Protein AF-A0A2N5GG04-F1 (afdb_monomer)

Mean predicted aligned error: 5.6 Å

Foldseek 3Di:
DKDKDKDQDLVVQLVVVVVDDDDDPLSHNLQQVLQLVLQVFGKIWIWMDDPFKTKIAIWTWDADPPDPQATEIERRPDARGIDMDGDLPCVVVSVVVVVVVCVVRNHDYYYHRHDPVRVVVVSCVVPDDDDDDDDKDKDALQDFLVVSVVPDDPLVVVLLVLCVVQVKDKDWDDLDPVLLVVQLVQQVVVCVVVVHDPSSNDDSVSSNSLQDATPFWHWIKMFIDGPNDTFWIFIWIDGPAEIERDGIGGDPVCCVSVDDNVSNVSVPDHRDNYMYID

Secondary structure (DSSP, 8-state):
--EEEEE--HHHHHHHHTT-SS--GGGSHHHHHHHHHHTTEEEEEEEEE-SSEEEEEEEEEEEPTTSTT-EEEEPPTTT-S-EEEE-STTHHHHHHHHHHHHHHTTEEEEE----TTTTHHHHHTTTS---------EEE-SS-HHHHHHTS-HHHHHHHHHHHHTT-EEEEEPSSHHHHHHHHHHHHHHHHHTT--GGG---HHHHHHHTS--SSEEEEEEEEEETTEEEEEEEEEEESSEEEEEEEEE-GGGGGG---THHHHHHHS---S-EEE-

Nearest PDB structures (foldseek):
  7z6k-assembly1_A  TM=6.925E-01  e=1.632E-09  Weissella viridescens
  8tzv-assembly1_B  TM=6.687E-01  e=5.351E-03  Homo sapiens
  2wpw-assembly3_C  TM=4.411E-01  e=2.971E-03  Streptomyces clavuligerus
  8fzr-assembly1_A  TM=4.500E-01  e=5.308E-02  Saccharomyces cerevisiae
  8j6v-assembly4_F  TM=5.657E-01  e=3.924E-01  Saccharomyces cerevisiae

pLDDT: mean 89.34, std 12.82, range [36.06, 98.69]

Radius of gyration: 20.41 Å; Cα contacts (8 Å, |Δi|>4): 490; chains: 1; bounding box: 56×32×59 Å

Organism: NCBI:txid1403243

Structure (mmCIF, N/CA/C/O backbone):
data_AF-A0A2N5GG04-F1
#
_entry.id   AF-A0A2N5GG04-F1
#
loop_
_atom_site.group_PDB
_atom_site.id
_atom_site.type_symbol
_atom_site.label_atom_id
_atom_site.label_alt_id
_atom_site.label_comp_id
_atom_site.label_asym_id
_atom_site.label_entity_id
_atom_site.label_seq_id
_atom_site.pdbx_PDB_ins_code
_atom_site.Cartn_x
_atom_site.Cartn_y
_atom_site.Cartn_z
_atom_site.occupancy
_atom_site.B_iso_or_equiv
_atom_site.auth_seq_id
_atom_site.auth_comp_id
_atom_site.auth_asym_id
_atom_site.auth_atom_id
_atom_site.pdbx_PDB_model_num
ATOM 1 N N . MET A 1 1 ? -7.747 9.668 30.048 1.00 80.00 1 MET A N 1
ATOM 2 C CA . MET A 1 1 ? -9.043 9.537 29.357 1.00 80.00 1 MET A CA 1
ATOM 3 C C . MET A 1 1 ? -8.713 9.191 27.924 1.00 80.00 1 MET A C 1
ATOM 5 O O . MET A 1 1 ? -7.902 9.902 27.345 1.00 80.00 1 MET A O 1
ATOM 9 N N . SER A 1 2 ? -9.224 8.074 27.423 1.00 90.38 2 SER A N 1
ATOM 10 C CA . SER A 1 2 ? -8.997 7.622 26.052 1.00 90.38 2 SER A CA 1
ATOM 11 C C . SER A 1 2 ? -10.027 8.250 25.106 1.00 90.38 2 SER A C 1
ATOM 13 O O . SER A 1 2 ? -11.138 8.605 25.504 1.00 90.38 2 SER A O 1
ATOM 15 N N . CYS A 1 3 ? -9.639 8.432 23.850 1.00 96.31 3 CYS A N 1
ATOM 16 C CA . CYS A 1 3 ? -10.466 8.926 22.759 1.00 96.31 3 CYS A CA 1
ATOM 17 C C . CYS A 1 3 ? -10.522 7.835 21.692 1.00 96.31 3 CYS A C 1
ATOM 19 O O . CYS A 1 3 ? -9.480 7.489 21.152 1.00 96.31 3 CYS A O 1
ATOM 21 N N . PHE A 1 4 ? -11.708 7.310 21.378 1.00 98.38 4 PHE A N 1
ATOM 22 C CA . PHE A 1 4 ? -11.915 6.341 20.297 1.00 98.38 4 PHE A CA 1
ATOM 23 C C . PHE A 1 4 ? -12.926 6.887 19.290 1.00 98.38 4 PHE A C 1
ATOM 25 O O . PHE A 1 4 ? -13.981 7.390 19.684 1.00 98.38 4 PHE A O 1
ATOM 32 N N . LYS A 1 5 ? -12.597 6.826 17.997 1.00 98.06 5 LYS A N 1
ATOM 33 C CA . LYS A 1 5 ? -13.435 7.349 16.909 1.00 98.06 5 LYS A CA 1
ATOM 34 C C . LYS A 1 5 ? -13.325 6.481 15.664 1.00 98.06 5 LYS A C 1
ATOM 36 O O . LYS A 1 5 ? -12.237 6.029 15.322 1.00 98.06 5 LYS A O 1
ATOM 41 N N . ILE A 1 6 ? -14.437 6.350 14.950 1.00 98.44 6 ILE A N 1
ATOM 42 C CA . ILE A 1 6 ? -14.460 5.861 13.571 1.00 98.44 6 ILE A CA 1
ATOM 43 C C . ILE A 1 6 ? -14.526 7.065 12.636 1.00 98.44 6 ILE A C 1
ATOM 45 O O . ILE A 1 6 ? -15.264 8.016 12.894 1.00 98.44 6 ILE A O 1
ATOM 49 N N . ILE A 1 7 ? -13.708 7.049 11.590 1.00 98.12 7 ILE A N 1
ATOM 50 C CA . ILE A 1 7 ? -13.500 8.173 10.676 1.00 98.12 7 ILE A CA 1
ATOM 51 C C . ILE A 1 7 ? -13.719 7.697 9.249 1.00 98.12 7 ILE A C 1
ATOM 53 O O . ILE A 1 7 ? -13.134 6.703 8.839 1.00 98.12 7 ILE A O 1
ATOM 57 N N . ASP A 1 8 ? -14.487 8.456 8.483 1.00 97.38 8 ASP A N 1
ATOM 58 C CA . ASP A 1 8 ? -14.746 8.244 7.054 1.00 97.38 8 ASP A CA 1
ATOM 59 C C . ASP A 1 8 ? -14.481 9.509 6.213 1.00 97.38 8 ASP A C 1
ATOM 61 O O . ASP A 1 8 ? -14.412 9.456 4.988 1.00 97.38 8 ASP A O 1
ATOM 65 N N . GLN A 1 9 ? -14.287 10.664 6.860 1.00 97.38 9 GLN A N 1
ATOM 66 C CA . GLN A 1 9 ? -14.060 11.939 6.186 1.00 97.38 9 GLN A CA 1
ATOM 67 C C . GLN A 1 9 ? -12.577 12.176 5.890 1.00 97.38 9 GLN A C 1
ATOM 69 O O . GLN A 1 9 ? -11.749 12.260 6.802 1.00 97.38 9 GLN A O 1
ATOM 74 N N . ALA A 1 10 ? -12.259 12.417 4.615 1.00 97.00 10 ALA A N 1
ATOM 75 C CA . ALA A 1 10 ? -10.902 12.700 4.139 1.00 97.00 10 ALA A CA 1
ATOM 76 C C . ALA A 1 10 ? -10.220 13.874 4.868 1.00 97.00 10 ALA A C 1
ATOM 78 O O . ALA A 1 10 ? -9.007 13.866 5.080 1.00 97.00 10 ALA A O 1
ATOM 79 N N . SER A 1 11 ? -10.985 14.898 5.259 1.00 96.56 11 SER A N 1
ATOM 80 C CA . SER A 1 11 ? -10.462 16.075 5.963 1.00 96.56 11 SER A CA 1
ATOM 81 C C . SER A 1 11 ? -9.930 15.718 7.352 1.00 96.56 11 SER A C 1
ATOM 83 O O . SER A 1 11 ? -8.779 16.026 7.662 1.00 96.56 11 SER A O 1
ATOM 85 N N . LEU A 1 12 ? -10.731 15.023 8.167 1.00 97.38 12 LEU A N 1
ATOM 86 C CA . LEU A 1 12 ? -10.330 14.571 9.499 1.00 97.38 12 LEU A CA 1
ATOM 87 C C . LEU A 1 12 ? -9.223 13.516 9.416 1.00 97.38 12 LEU A C 1
ATOM 89 O O . LEU A 1 12 ? -8.259 13.592 10.175 1.00 97.38 12 LEU A O 1
ATOM 93 N N . TRP A 1 13 ? -9.321 12.593 8.457 1.00 98.00 13 TRP A N 1
ATOM 94 C CA . TRP A 1 13 ? -8.286 11.601 8.173 1.00 98.00 13 TRP A CA 1
ATOM 95 C C . TRP A 1 13 ? -6.920 12.268 7.986 1.00 98.00 13 TRP A C 1
ATOM 97 O O . TRP A 1 13 ? -5.985 12.011 8.741 1.00 98.00 13 TRP A O 1
ATOM 107 N N . ASN A 1 14 ? -6.828 13.209 7.043 1.00 95.81 14 ASN A N 1
ATOM 108 C CA . ASN A 1 14 ? -5.595 13.932 6.736 1.00 95.81 14 ASN A CA 1
ATOM 109 C C . ASN A 1 14 ? -5.086 14.797 7.901 1.00 95.81 14 ASN A C 1
ATOM 111 O O . ASN A 1 14 ? -3.878 14.987 8.034 1.00 95.81 14 ASN A O 1
ATOM 115 N N . VAL A 1 15 ? -5.973 15.336 8.744 1.00 96.50 15 VAL A N 1
ATOM 116 C CA . VAL A 1 15 ? -5.567 16.052 9.966 1.00 96.50 15 VAL A CA 1
ATOM 117 C C . VAL A 1 15 ? -4.904 15.097 10.956 1.00 96.50 15 VAL A C 1
ATOM 119 O O . VAL A 1 15 ? -3.838 15.417 11.476 1.00 96.50 15 VAL A O 1
ATOM 122 N N . LEU A 1 16 ? -5.490 13.921 11.184 1.00 96.62 16 LEU A N 1
ATOM 123 C CA . LEU A 1 16 ? -4.963 12.949 12.139 1.00 96.62 16 LEU A CA 1
ATOM 124 C C . LEU A 1 16 ? -3.646 12.336 11.671 1.00 96.62 16 LEU A C 1
ATOM 126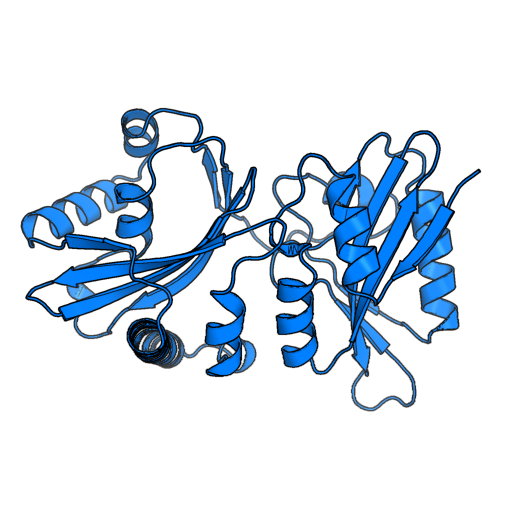 O O . LEU A 1 16 ? -2.724 12.235 12.479 1.00 96.62 16 LEU A O 1
ATOM 130 N N . LEU A 1 17 ? -3.509 12.023 10.377 1.00 95.38 17 LEU A N 1
ATOM 131 C CA . LEU A 1 17 ? -2.264 11.477 9.824 1.00 95.38 17 LEU A CA 1
ATOM 132 C C . LEU A 1 17 ? -1.054 12.386 10.067 1.00 95.38 17 LEU A C 1
ATOM 134 O O . LEU A 1 17 ? 0.042 11.891 10.309 1.00 95.38 17 LEU A O 1
ATOM 138 N N . LYS A 1 18 ? -1.243 13.712 10.062 1.00 94.19 18 LYS A N 1
ATOM 139 C CA . LYS A 1 18 ? -0.167 14.683 10.346 1.00 94.19 18 LYS A CA 1
ATOM 140 C C . LYS A 1 18 ? 0.372 14.593 11.772 1.00 94.19 18 LYS A C 1
ATOM 142 O O . LYS A 1 18 ? 1.434 15.140 12.049 1.00 94.19 18 LYS A O 1
ATOM 147 N N . THR A 1 19 ? -0.367 13.955 12.675 1.00 94.81 19 THR A N 1
ATOM 148 C CA . THR A 1 19 ? 0.041 13.776 14.071 1.00 94.81 19 THR A CA 1
ATOM 149 C C . THR A 1 19 ? 0.886 12.521 14.296 1.00 94.81 19 THR A C 1
ATOM 151 O O . THR A 1 19 ? 1.343 12.325 15.421 1.00 94.81 19 THR A O 1
ATOM 154 N N . PHE A 1 20 ? 1.084 11.707 13.252 1.00 94.44 20 PHE A N 1
ATOM 155 C CA . PHE A 1 20 ? 1.974 10.549 13.237 1.00 94.44 20 PHE A CA 1
ATOM 156 C C . PHE A 1 20 ? 3.304 10.920 12.568 1.00 94.44 20 PHE A C 1
ATOM 158 O O . PHE A 1 20 ? 3.352 11.672 11.592 1.00 94.44 20 PHE A O 1
ATOM 165 N N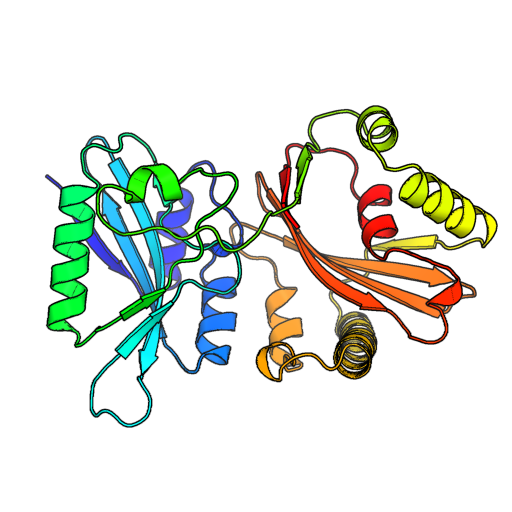 . ILE A 1 21 ? 4.408 10.397 13.089 1.00 89.44 21 ILE A N 1
ATOM 166 C CA . ILE A 1 21 ? 5.770 10.762 12.689 1.00 89.44 21 ILE A CA 1
ATOM 167 C C . ILE A 1 21 ? 6.194 9.996 11.430 1.00 89.44 21 ILE A C 1
ATOM 169 O O . ILE A 1 21 ? 6.781 10.590 10.512 1.00 89.44 21 ILE A O 1
ATOM 173 N N . ASN A 1 22 ? 5.874 8.699 11.387 1.00 83.88 22 ASN A N 1
ATOM 174 C CA . ASN A 1 22 ? 6.475 7.727 10.468 1.00 83.88 22 ASN A CA 1
ATOM 175 C C . ASN A 1 22 ? 5.458 7.005 9.590 1.00 83.88 22 ASN A C 1
ATOM 177 O O . ASN A 1 22 ? 5.637 5.833 9.274 1.00 83.88 22 ASN A O 1
ATOM 181 N N . ILE A 1 23 ? 4.395 7.701 9.194 1.00 92.56 23 ILE A N 1
ATOM 182 C CA . ILE A 1 23 ? 3.301 7.1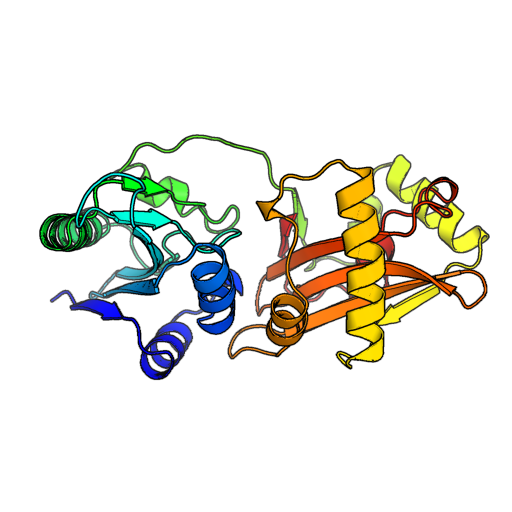22 8.419 1.00 92.56 23 ILE A CA 1
ATOM 183 C C . ILE A 1 23 ? 3.707 6.741 6.988 1.00 92.56 23 ILE A C 1
ATOM 185 O O . ILE A 1 23 ? 4.401 7.490 6.295 1.00 92.56 23 ILE A O 1
ATOM 189 N N . ASP A 1 24 ? 3.265 5.563 6.550 1.00 94.62 24 ASP A N 1
ATOM 190 C CA . ASP A 1 24 ? 3.501 5.044 5.203 1.00 94.62 24 ASP A CA 1
ATOM 191 C C . ASP A 1 24 ? 2.365 5.422 4.235 1.00 94.62 24 ASP A C 1
ATOM 193 O O . ASP A 1 24 ? 1.245 5.728 4.643 1.00 94.62 24 ASP A O 1
ATOM 197 N N . CYS A 1 25 ? 2.622 5.352 2.930 1.00 94.88 25 CYS A N 1
ATOM 198 C CA . CYS A 1 25 ? 1.691 5.719 1.868 1.00 94.88 25 CYS A CA 1
ATOM 199 C C . CYS A 1 25 ? 0.369 4.937 1.900 1.00 94.88 25 CYS A C 1
ATOM 201 O O . CYS A 1 25 ? -0.668 5.484 1.516 1.00 94.88 25 CYS A O 1
ATOM 203 N N . TYR A 1 26 ? 0.384 3.692 2.394 1.00 95.75 26 TYR A N 1
ATOM 204 C CA . TYR A 1 26 ? -0.803 2.829 2.492 1.00 95.75 26 TYR A CA 1
ATOM 205 C C . TYR A 1 26 ? -1.897 3.385 3.409 1.00 95.75 26 TYR A C 1
ATOM 207 O O . TYR A 1 26 ? -3.043 2.956 3.312 1.00 95.75 26 TYR A O 1
ATOM 215 N N . TYR A 1 27 ? -1.555 4.332 4.285 1.00 96.81 27 TYR A N 1
ATOM 216 C CA . TYR A 1 27 ? -2.496 4.950 5.216 1.00 96.81 27 TYR A CA 1
ATOM 217 C C . TYR A 1 27 ? -3.154 6.208 4.646 1.00 96.81 27 TYR A C 1
ATOM 219 O O . TYR A 1 27 ? -4.013 6.780 5.311 1.00 96.81 27 TYR A O 1
ATOM 227 N N . SER A 1 28 ? -2.773 6.672 3.449 1.00 96.88 28 SER A N 1
ATOM 228 C CA . SER A 1 28 ? -3.434 7.824 2.823 1.00 96.88 28 SER A CA 1
ATOM 229 C C . SER A 1 28 ? -4.895 7.508 2.496 1.00 96.88 28 SER A C 1
ATOM 231 O O . SER A 1 28 ? -5.236 6.383 2.117 1.00 96.88 28 SER A O 1
ATOM 233 N N . TYR A 1 29 ? -5.763 8.512 2.634 1.00 97.81 29 TYR A N 1
ATOM 234 C CA . TYR A 1 29 ? -7.188 8.357 2.341 1.00 97.81 29 TYR A CA 1
ATOM 235 C C . TYR A 1 29 ? -7.404 7.998 0.866 1.00 97.81 29 TYR A C 1
ATOM 237 O O . TYR A 1 29 ? -8.196 7.118 0.541 1.00 97.81 29 TYR A O 1
ATOM 245 N N . GLU A 1 30 ? -6.659 8.646 -0.028 1.00 97.38 30 GLU A N 1
ATOM 246 C CA . GLU A 1 30 ? -6.733 8.458 -1.475 1.00 97.38 30 GLU A CA 1
ATOM 247 C C . GLU A 1 30 ? -6.383 7.017 -1.864 1.00 97.38 30 GLU A C 1
ATOM 249 O O . GLU A 1 30 ? -7.124 6.378 -2.614 1.00 97.38 30 GLU A O 1
ATOM 254 N N . TYR A 1 31 ? -5.307 6.468 -1.289 1.00 97.06 31 TYR A N 1
ATOM 255 C CA . TYR A 1 31 ? -4.917 5.080 -1.516 1.00 97.06 31 TYR A CA 1
ATOM 256 C C . TYR A 1 31 ? -5.964 4.104 -0.967 1.00 97.06 31 TYR A C 1
ATOM 258 O O . TYR A 1 31 ? -6.392 3.190 -1.671 1.00 97.06 31 TYR A O 1
ATOM 266 N N . GLY A 1 32 ? -6.440 4.323 0.263 1.00 97.25 32 GLY A N 1
ATOM 267 C CA . GLY A 1 32 ? -7.518 3.519 0.840 1.00 97.25 32 GLY A CA 1
ATOM 268 C C . GLY A 1 32 ? -8.782 3.533 -0.022 1.00 97.25 32 GLY A C 1
ATOM 269 O O . GLY A 1 32 ? -9.402 2.489 -0.229 1.00 97.25 32 GLY A O 1
ATOM 270 N N . LYS A 1 33 ? -9.140 4.693 -0.588 1.00 97.31 33 LYS A N 1
ATOM 271 C CA . LYS A 1 33 ? -10.360 4.867 -1.382 1.00 97.31 33 LYS A CA 1
ATOM 272 C C . LYS A 1 33 ? -10.286 4.135 -2.719 1.00 97.31 33 LYS A C 1
ATOM 274 O O . LYS A 1 33 ? -11.294 3.567 -3.138 1.00 97.31 33 LYS A O 1
ATOM 279 N N . LEU A 1 34 ? -9.109 4.085 -3.350 1.00 96.62 34 LEU A N 1
ATOM 280 C CA . LEU A 1 34 ? -8.888 3.293 -4.566 1.00 96.62 34 LEU A CA 1
ATOM 281 C C . LEU A 1 34 ? -9.242 1.822 -4.350 1.00 96.62 34 LEU A C 1
ATOM 283 O O . LEU A 1 34 ? -9.961 1.227 -5.155 1.00 96.62 34 LEU A O 1
ATOM 287 N N . PHE A 1 35 ? -8.783 1.250 -3.237 1.00 96.44 35 PHE A N 1
ATOM 288 C CA . PHE A 1 35 ? -9.060 -0.147 -2.924 1.00 96.44 35 PHE A CA 1
ATOM 289 C C . PHE A 1 35 ? -10.462 -0.358 -2.363 1.00 96.44 35 PHE A C 1
ATOM 291 O O . PHE A 1 35 ? -11.074 -1.359 -2.704 1.00 96.44 35 PHE A O 1
ATOM 298 N N . ALA A 1 36 ? -11.035 0.591 -1.620 1.00 97.00 36 ALA A N 1
ATOM 299 C CA . ALA A 1 36 ? -12.441 0.509 -1.222 1.00 97.00 36 ALA A CA 1
ATOM 300 C C . ALA A 1 36 ? -13.364 0.391 -2.447 1.00 97.00 36 ALA A C 1
ATOM 302 O O . ALA A 1 36 ? -14.214 -0.494 -2.495 1.00 97.00 36 ALA A O 1
ATOM 303 N N . ASN A 1 37 ? -13.119 1.198 -3.488 1.00 95.31 37 ASN A N 1
ATOM 304 C CA . ASN A 1 37 ? -13.858 1.105 -4.747 1.00 95.31 37 ASN A CA 1
ATOM 305 C C . ASN A 1 37 ? -13.657 -0.262 -5.431 1.00 95.31 37 ASN A C 1
ATOM 307 O O . ASN A 1 37 ? -14.618 -0.849 -5.920 1.00 95.31 37 ASN A O 1
ATOM 311 N N . LYS A 1 38 ? -12.426 -0.797 -5.443 1.00 94.00 38 LYS A N 1
ATOM 312 C CA . LYS A 1 38 ? -12.115 -2.112 -6.038 1.00 94.00 38 LYS A CA 1
ATOM 313 C C . LYS A 1 38 ? -12.773 -3.278 -5.292 1.00 94.00 38 LYS A C 1
ATOM 315 O O . LYS A 1 38 ? -13.152 -4.262 -5.921 1.00 94.00 38 LYS A O 1
ATOM 320 N N . GLU A 1 39 ? -12.894 -3.163 -3.975 1.00 93.50 39 GLU A N 1
ATOM 321 C CA . GLU A 1 39 ? -13.498 -4.161 -3.086 1.00 93.50 39 GLU A CA 1
ATOM 322 C C . GLU A 1 39 ? -15.029 -4.008 -2.972 1.00 93.50 39 GLU A C 1
ATOM 324 O O . GLU A 1 39 ? -15.658 -4.771 -2.243 1.00 93.50 39 GLU A O 1
ATOM 329 N N . ASN A 1 40 ? -15.635 -3.041 -3.680 1.00 94.06 40 ASN A N 1
ATOM 330 C CA . ASN A 1 40 ? -17.047 -2.654 -3.539 1.00 94.06 40 ASN A CA 1
ATOM 331 C C . ASN A 1 40 ? -17.440 -2.379 -2.076 1.00 94.06 40 ASN A C 1
ATOM 333 O O . ASN A 1 40 ? -18.483 -2.829 -1.599 1.00 94.06 40 ASN A O 1
ATOM 337 N N . GLY A 1 41 ? -16.573 -1.667 -1.358 1.00 96.25 41 GLY A N 1
ATOM 338 C CA . GLY A 1 41 ? -16.738 -1.344 0.051 1.00 96.25 41 GLY A CA 1
ATOM 339 C C . GLY A 1 41 ? -16.562 0.139 0.357 1.00 96.25 41 GLY A C 1
ATOM 340 O O . GLY A 1 41 ? -16.336 0.985 -0.511 1.00 96.25 41 GLY A O 1
ATOM 341 N N . GLU A 1 42 ? -16.637 0.441 1.643 1.00 98.00 42 GLU A N 1
ATOM 342 C CA . GLU A 1 42 ? -16.521 1.780 2.201 1.00 98.00 42 GLU A CA 1
ATOM 343 C C . GLU A 1 42 ? -15.272 1.877 3.076 1.00 98.00 42 GLU A C 1
ATOM 345 O O . GLU A 1 42 ? -14.959 0.969 3.847 1.00 98.00 42 GLU A O 1
ATOM 350 N N . LEU A 1 43 ? -14.526 2.972 2.926 1.00 98.56 43 LEU A N 1
ATOM 351 C CA . LEU A 1 43 ? -13.284 3.190 3.658 1.00 98.56 43 LEU A CA 1
ATOM 352 C C . LEU A 1 43 ? -13.573 3.857 5.000 1.00 98.56 43 LEU A C 1
ATOM 354 O O . LEU A 1 43 ? -14.171 4.930 5.041 1.00 98.56 43 LEU A O 1
ATOM 358 N N . PHE A 1 44 ? -13.032 3.272 6.061 1.00 98.69 44 PHE A N 1
ATOM 359 C CA . PHE A 1 44 ? -13.048 3.817 7.407 1.00 98.69 44 PHE A CA 1
ATOM 360 C C . PHE A 1 44 ? -11.657 3.738 8.039 1.00 98.69 44 PHE A C 1
ATOM 362 O O . PHE A 1 44 ? -10.773 3.017 7.573 1.00 98.69 44 PHE A O 1
ATOM 369 N N . ALA A 1 45 ? -11.457 4.476 9.124 1.00 98.56 45 ALA A N 1
ATOM 370 C CA . ALA A 1 45 ? -10.352 4.265 10.042 1.00 98.56 45 ALA A CA 1
ATOM 371 C C . ALA A 1 45 ? -10.836 4.286 11.485 1.00 98.56 45 ALA A C 1
ATOM 373 O O . ALA A 1 45 ? -11.633 5.143 11.865 1.00 98.56 45 ALA A O 1
ATOM 374 N N . ALA A 1 46 ? -10.303 3.379 12.299 1.00 98.56 46 ALA A N 1
ATOM 375 C CA . ALA A 1 46 ? -10.390 3.474 13.744 1.00 98.56 46 ALA A CA 1
ATOM 376 C C . ALA A 1 46 ? -9.203 4.293 14.260 1.00 98.56 46 ALA A C 1
ATOM 378 O O . ALA A 1 46 ? -8.043 3.972 13.994 1.00 98.56 46 ALA A O 1
ATOM 379 N N . TYR A 1 47 ? -9.506 5.356 14.995 1.00 98.62 47 TYR A N 1
ATOM 380 C CA . TYR A 1 47 ? -8.530 6.173 15.697 1.00 98.62 47 TYR A CA 1
ATOM 381 C C . TYR A 1 47 ? -8.685 5.989 17.196 1.00 98.62 47 TYR A C 1
ATOM 383 O O . TYR A 1 47 ? -9.797 6.088 17.721 1.00 98.62 47 TYR A O 1
ATOM 391 N N . PHE A 1 48 ? -7.564 5.771 17.873 1.00 98.56 48 PHE A N 1
ATOM 392 C CA . PHE A 1 48 ? -7.495 5.740 19.325 1.00 98.56 48 PHE A CA 1
ATOM 393 C C . PHE A 1 48 ? -6.346 6.604 19.822 1.00 98.56 48 PHE A C 1
ATOM 395 O O . PHE A 1 48 ? -5.261 6.583 19.247 1.00 98.56 48 PHE A O 1
ATOM 402 N N . GLU A 1 49 ? -6.569 7.344 20.901 1.00 98.00 49 GLU A N 1
ATOM 403 C CA . GLU A 1 49 ? -5.521 8.109 21.568 1.00 98.00 49 GLU A CA 1
ATOM 404 C C . GLU A 1 49 ? -5.768 8.192 23.072 1.00 98.00 49 GLU A C 1
ATOM 406 O O . GLU A 1 49 ? -6.869 8.517 23.521 1.00 98.00 49 GLU A O 1
ATOM 411 N N . ASP A 1 50 ? -4.720 7.947 23.849 1.00 97.31 50 ASP A N 1
ATOM 412 C CA . ASP A 1 50 ? -4.634 8.301 25.260 1.00 97.31 50 ASP A CA 1
ATOM 413 C C . ASP A 1 50 ? -3.288 8.980 25.566 1.00 97.31 50 ASP A C 1
ATOM 415 O O . ASP A 1 50 ? -2.560 9.400 24.670 1.00 97.31 50 ASP A O 1
ATOM 419 N N . ASN A 1 51 ? -2.943 9.108 26.848 1.00 95.94 51 ASN A N 1
ATOM 420 C CA . ASN A 1 51 ? -1.718 9.783 27.288 1.00 95.94 51 ASN A CA 1
ATOM 421 C C . ASN A 1 51 ? -0.414 9.084 26.851 1.00 95.94 51 ASN A C 1
ATOM 423 O O . ASN A 1 51 ? 0.661 9.662 26.993 1.00 95.94 51 ASN A O 1
ATOM 427 N N . THR A 1 52 ? -0.484 7.831 26.411 1.00 95.81 52 THR A N 1
ATOM 428 C CA . THR A 1 52 ? 0.665 6.949 26.167 1.00 95.81 52 THR A CA 1
ATOM 429 C C . THR A 1 52 ? 0.654 6.286 24.799 1.00 95.81 52 THR A C 1
ATOM 431 O O . THR A 1 52 ? 1.720 5.896 24.328 1.00 95.81 52 THR A O 1
ATOM 434 N N . THR A 1 53 ? -0.515 6.144 24.176 1.00 96.69 53 THR A N 1
ATOM 435 C CA . THR A 1 53 ? -0.726 5.317 22.989 1.00 96.69 53 THR A CA 1
ATOM 436 C C . THR A 1 53 ? -1.576 6.066 21.975 1.00 96.69 53 THR A C 1
ATOM 438 O O . THR A 1 53 ? -2.630 6.600 22.320 1.00 96.69 53 THR A O 1
ATOM 441 N N . LYS A 1 54 ? -1.156 6.052 20.710 1.00 97.44 54 LYS A N 1
ATOM 442 C CA . LYS A 1 54 ? -1.941 6.534 19.574 1.00 97.44 54 LYS A CA 1
ATOM 443 C C . LYS A 1 54 ? -2.006 5.464 18.495 1.00 97.44 54 LYS A C 1
ATOM 445 O O . LYS A 1 54 ? -0.984 4.884 18.138 1.00 97.44 54 LYS A O 1
ATOM 450 N N . ILE A 1 55 ? -3.202 5.208 17.975 1.00 97.81 55 ILE A N 1
ATOM 451 C CA . ILE A 1 55 ? -3.454 4.157 16.992 1.00 97.81 55 ILE A CA 1
ATOM 452 C C . ILE A 1 55 ? -4.243 4.726 15.824 1.00 97.81 55 ILE A C 1
ATOM 454 O O . ILE A 1 55 ? -5.232 5.435 16.018 1.00 97.81 55 ILE A O 1
ATOM 458 N N . PHE A 1 56 ? -3.818 4.384 14.612 1.00 98.06 56 PHE A N 1
ATOM 459 C CA . PHE A 1 56 ? -4.576 4.635 13.393 1.00 98.06 56 PHE A CA 1
ATOM 460 C C . PHE A 1 56 ? -4.688 3.347 12.593 1.00 98.06 56 PHE A C 1
ATOM 462 O O . PHE A 1 56 ? -3.678 2.756 12.208 1.00 98.06 56 PHE A O 1
ATOM 469 N N . TYR A 1 57 ? -5.915 2.912 12.343 1.00 98.06 57 TYR A N 1
ATOM 470 C CA . TYR A 1 57 ? -6.173 1.645 11.684 1.00 98.06 57 TYR A CA 1
ATOM 471 C C . TYR A 1 57 ? -7.171 1.809 10.535 1.00 98.06 57 TYR A C 1
ATOM 473 O O . TYR A 1 57 ? -8.371 1.890 10.796 1.00 98.06 57 TYR A O 1
ATOM 481 N N . PRO A 1 58 ? -6.700 1.882 9.275 1.00 98.19 58 PRO A N 1
ATOM 482 C CA . PRO A 1 58 ? -7.570 1.963 8.113 1.00 98.19 58 PRO A CA 1
ATOM 483 C C . PRO A 1 58 ? -8.131 0.586 7.742 1.00 98.19 58 PRO A C 1
ATOM 485 O O . PRO A 1 58 ? -7.398 -0.397 7.639 1.00 98.19 58 PRO A O 1
ATOM 488 N N . PHE A 1 59 ? -9.427 0.529 7.462 1.00 98.50 59 PHE A N 1
ATOM 489 C CA . PHE A 1 59 ? -10.108 -0.682 7.028 1.00 98.50 59 PHE A CA 1
ATOM 490 C C . PHE A 1 59 ? -11.201 -0.364 6.008 1.00 98.50 59 PHE A C 1
ATOM 492 O O . PHE A 1 59 ? -11.828 0.692 6.024 1.00 98.50 59 PHE A O 1
ATOM 499 N N . ILE A 1 60 ? -11.422 -1.298 5.094 1.00 98.56 60 ILE A N 1
ATOM 500 C CA . ILE A 1 60 ? -12.506 -1.275 4.122 1.00 98.56 60 ILE A CA 1
ATOM 501 C C . ILE A 1 60 ? -13.592 -2.189 4.669 1.00 98.56 60 ILE A C 1
ATOM 503 O O . ILE A 1 60 ? -13.344 -3.380 4.836 1.00 98.56 60 ILE A O 1
ATOM 507 N N . LYS A 1 61 ? -14.776 -1.641 4.938 1.00 98.12 61 LYS A N 1
ATOM 508 C CA . LYS A 1 61 ? -15.979 -2.408 5.274 1.00 98.12 61 LYS A CA 1
ATOM 509 C C . LYS A 1 61 ? -16.696 -2.769 3.981 1.00 98.12 61 LYS A C 1
ATOM 511 O O . LYS A 1 61 ? -17.056 -1.878 3.215 1.00 98.12 61 LYS A O 1
ATOM 516 N N . ARG A 1 62 ? -16.916 -4.055 3.727 1.00 96.69 62 ARG A N 1
ATOM 517 C CA . ARG A 1 62 ? -17.635 -4.532 2.536 1.00 96.69 62 ARG A CA 1
ATOM 518 C C . ARG A 1 62 ? -18.639 -5.613 2.928 1.00 96.69 62 ARG A C 1
ATOM 520 O O . ARG A 1 62 ? -18.535 -6.220 3.991 1.00 96.69 62 ARG A O 1
ATOM 527 N N . LYS A 1 63 ? -19.666 -5.792 2.102 1.00 95.88 63 LYS A N 1
ATOM 528 C CA . LYS A 1 63 ? -20.752 -6.736 2.383 1.00 95.88 63 LYS A CA 1
ATOM 529 C C . LYS A 1 63 ? -20.286 -8.170 2.133 1.00 95.88 63 LYS A C 1
ATOM 531 O O . LYS A 1 63 ? -19.675 -8.443 1.099 1.00 95.88 63 LYS A O 1
ATOM 536 N N . VAL A 1 64 ? -20.622 -9.084 3.040 1.00 93.19 64 VAL A N 1
ATOM 537 C CA . VAL A 1 64 ? -20.422 -10.521 2.821 1.00 93.19 64 VAL A CA 1
ATOM 538 C C . VAL A 1 64 ? -21.461 -11.007 1.817 1.00 93.19 64 VAL A C 1
ATOM 540 O O . VAL A 1 64 ? -22.646 -10.682 1.902 1.00 93.19 64 VAL A O 1
ATOM 543 N N . ALA A 1 65 ? -21.016 -11.763 0.816 1.00 86.50 65 ALA A N 1
ATOM 544 C CA . ALA A 1 65 ? -21.923 -12.295 -0.187 1.00 86.50 65 ALA A CA 1
ATOM 545 C C . ALA A 1 65 ? -22.921 -13.276 0.452 1.00 86.50 65 ALA A C 1
ATOM 547 O O . ALA A 1 65 ? -22.534 -14.108 1.267 1.00 86.50 65 ALA A O 1
ATOM 548 N N . TYR A 1 66 ? -24.180 -13.218 0.011 1.00 80.12 66 TYR A N 1
ATOM 549 C CA . TYR A 1 66 ? -25.251 -14.161 0.373 1.00 80.12 66 TYR A CA 1
ATOM 550 C C . TYR A 1 66 ? -25.775 -14.095 1.819 1.00 80.12 66 TYR A C 1
ATOM 552 O O . TYR A 1 66 ? -26.636 -14.899 2.168 1.00 80.12 66 TYR A O 1
ATOM 560 N N . GLU A 1 67 ? -25.356 -13.109 2.616 1.00 78.38 67 GLU A N 1
ATOM 561 C CA . GLU A 1 67 ? -25.942 -12.809 3.927 1.00 78.38 67 GLU A CA 1
ATOM 562 C C . GLU A 1 67 ? -26.500 -11.377 3.951 1.00 78.38 67 GLU A C 1
ATOM 564 O O . GLU A 1 67 ? -25.889 -10.430 3.440 1.00 78.38 67 GLU A O 1
ATOM 569 N N . GLU A 1 68 ? -27.700 -11.202 4.507 1.00 83.62 68 GLU A N 1
ATOM 570 C CA . GLU A 1 68 ? -28.273 -9.867 4.679 1.00 83.62 68 GLU A CA 1
ATOM 571 C C . GLU A 1 68 ? -27.544 -9.119 5.800 1.00 83.62 68 GLU A C 1
ATOM 573 O O . GLU A 1 68 ? -27.224 -9.687 6.842 1.00 83.62 68 GLU A O 1
ATOM 578 N N . GLU A 1 69 ? -27.263 -7.835 5.556 1.00 87.94 69 GLU A N 1
ATOM 579 C CA . GLU A 1 69 ? -26.715 -6.882 6.532 1.00 87.94 69 GLU A CA 1
ATOM 580 C C . GLU A 1 69 ? -25.489 -7.336 7.336 1.00 87.94 69 GLU A C 1
ATOM 582 O O . GLU A 1 69 ? -25.281 -6.873 8.456 1.00 87.94 69 GLU A O 1
ATOM 587 N N . THR A 1 70 ? -24.656 -8.189 6.739 1.00 95.94 70 THR A N 1
ATOM 588 C CA . THR A 1 70 ? -23.437 -8.724 7.350 1.00 95.94 70 THR A CA 1
ATOM 589 C C . THR A 1 70 ? -22.206 -8.302 6.552 1.00 95.94 70 THR A C 1
ATOM 591 O O . THR A 1 70 ? -22.227 -8.254 5.317 1.00 95.94 70 THR A O 1
ATOM 594 N N . TYR A 1 71 ? -21.129 -7.961 7.257 1.00 97.56 71 TYR A N 1
ATOM 595 C CA . TYR A 1 71 ? -19.954 -7.308 6.687 1.00 97.56 71 TYR A CA 1
ATOM 596 C C . TYR A 1 71 ? -18.657 -7.991 7.131 1.00 97.56 71 TYR A C 1
ATOM 598 O O . TYR A 1 71 ? -18.555 -8.500 8.248 1.00 97.56 71 TYR A O 1
ATOM 606 N N . ASP A 1 72 ? -17.643 -7.958 6.272 1.00 97.25 72 ASP A N 1
ATOM 607 C CA . ASP A 1 72 ? -16.256 -8.185 6.668 1.00 97.25 72 ASP A CA 1
ATOM 608 C C . ASP A 1 72 ? -15.459 -6.883 6.524 1.00 97.25 72 ASP A C 1
ATOM 610 O O . ASP A 1 72 ? -15.877 -5.923 5.859 1.00 97.25 72 ASP A O 1
ATOM 614 N N . ILE A 1 73 ? -14.322 -6.830 7.213 1.00 97.94 73 ILE A N 1
ATOM 615 C CA . ILE A 1 73 ? -13.374 -5.727 7.102 1.00 97.94 73 ILE A CA 1
ATOM 616 C C . ILE A 1 73 ? -12.013 -6.224 6.636 1.00 97.94 73 ILE A C 1
ATOM 618 O O . ILE A 1 73 ? -11.512 -7.260 7.075 1.00 97.94 73 ILE A O 1
ATOM 622 N N . VAL A 1 74 ? -11.392 -5.460 5.743 1.00 97.31 74 VAL A N 1
ATOM 623 C CA . VAL A 1 74 ? -10.058 -5.762 5.221 1.00 97.31 74 VAL A CA 1
ATOM 624 C C . VAL A 1 74 ? -9.211 -4.501 5.150 1.00 97.31 74 VAL A C 1
ATOM 626 O O . VAL A 1 74 ? -9.693 -3.431 4.787 1.00 97.31 74 VAL A O 1
ATOM 629 N N . THR A 1 75 ? -7.922 -4.600 5.463 1.00 96.75 75 THR A N 1
ATOM 630 C CA . THR A 1 75 ? -6.992 -3.486 5.212 1.00 96.75 75 THR A CA 1
ATOM 631 C C . THR A 1 75 ? -6.914 -3.170 3.714 1.00 96.75 75 THR A C 1
ATOM 633 O O . THR A 1 75 ? -6.892 -4.119 2.917 1.00 96.75 75 THR A O 1
ATOM 636 N N . PRO A 1 76 ? -6.752 -1.894 3.305 1.00 95.00 76 PRO A N 1
ATOM 637 C CA . PRO A 1 76 ? -6.382 -1.560 1.931 1.00 95.00 76 PRO A CA 1
ATOM 638 C C . PRO A 1 76 ? -5.213 -2.417 1.424 1.00 95.00 76 PRO A C 1
ATOM 640 O O . PRO A 1 76 ? -4.339 -2.825 2.197 1.00 95.00 76 PRO A O 1
ATOM 643 N N . TYR A 1 77 ? -5.197 -2.722 0.124 1.00 92.00 77 TYR A N 1
ATOM 644 C CA . TYR A 1 77 ? -4.179 -3.597 -0.460 1.00 92.00 77 TYR A CA 1
ATOM 645 C C . TYR A 1 77 ? -2.759 -3.103 -0.155 1.00 92.00 77 TYR A C 1
ATOM 647 O O . TYR A 1 77 ? -2.459 -1.928 -0.324 1.00 92.00 77 TYR A O 1
ATOM 655 N N . GLY A 1 78 ? -1.865 -3.997 0.263 1.00 88.50 78 GLY A N 1
ATOM 656 C CA . GLY A 1 78 ? -0.547 -3.622 0.776 1.00 88.50 78 GLY A CA 1
ATOM 657 C C . GLY A 1 78 ? -0.468 -3.838 2.281 1.00 88.50 78 GLY A C 1
ATOM 658 O O . GLY A 1 78 ? -0.900 -4.882 2.765 1.00 88.50 78 GLY A O 1
ATOM 659 N N . TYR A 1 79 ? 0.117 -2.886 3.003 1.00 90.88 79 TYR A N 1
ATOM 660 C CA . TYR A 1 79 ? 0.574 -3.070 4.383 1.00 90.88 79 TYR A CA 1
ATOM 661 C C . TYR A 1 79 ? -0.112 -2.100 5.368 1.00 90.88 79 TYR A C 1
ATOM 663 O O . TYR A 1 79 ? 0.551 -1.372 6.106 1.00 90.88 79 TYR A O 1
ATOM 671 N N . GLY A 1 80 ? -1.449 -2.065 5.339 1.00 86.81 80 GLY A N 1
ATOM 672 C CA . GLY A 1 80 ? -2.292 -1.094 6.053 1.00 86.81 80 GLY A CA 1
ATOM 673 C C . GLY A 1 80 ? -2.797 -1.504 7.443 1.00 86.81 80 GLY A C 1
ATOM 674 O O . GLY A 1 80 ? -3.795 -0.948 7.886 1.00 86.81 80 GLY A O 1
ATOM 675 N N . GLY A 1 81 ? -2.194 -2.493 8.116 1.00 93.56 81 GLY A N 1
ATOM 676 C CA . GLY A 1 81 ? -2.596 -2.878 9.482 1.00 93.56 81 GLY A CA 1
ATOM 677 C C . GLY A 1 81 ? -2.499 -1.732 10.507 1.00 93.56 81 GLY A C 1
ATOM 678 O O . GLY A 1 81 ? -1.995 -0.666 10.178 1.00 93.56 81 GLY A O 1
ATOM 679 N N . PRO A 1 82 ? -2.937 -1.918 11.764 1.00 95.69 82 PRO A N 1
ATOM 680 C CA . PRO A 1 82 ? -2.946 -0.834 12.745 1.00 95.69 82 PRO A CA 1
ATOM 681 C C . PRO A 1 82 ? -1.546 -0.236 12.969 1.00 95.69 82 PRO A C 1
ATOM 683 O O . PRO A 1 82 ? -0.592 -0.952 13.296 1.00 95.69 82 PRO A O 1
ATOM 686 N N . LEU A 1 83 ? -1.413 1.078 12.794 1.00 95.81 83 LEU A N 1
ATOM 687 C CA . LEU A 1 83 ? -0.215 1.832 13.159 1.00 95.81 83 LEU A CA 1
ATOM 688 C C . LEU A 1 83 ? -0.311 2.208 14.633 1.00 95.81 83 LEU A C 1
ATOM 690 O O . LEU A 1 83 ? -1.315 2.784 15.037 1.00 95.81 83 LEU A O 1
ATOM 694 N N . VAL A 1 84 ? 0.734 1.919 15.406 1.00 96.06 84 VAL A N 1
ATOM 695 C CA . VAL A 1 84 ? 0.819 2.240 16.836 1.00 96.06 84 VAL A CA 1
ATOM 696 C C . VAL A 1 84 ? 2.011 3.159 17.070 1.00 96.06 84 VAL A C 1
ATOM 698 O O . VAL A 1 84 ? 3.131 2.832 16.679 1.00 96.06 84 VAL A O 1
ATOM 701 N N . GLU A 1 85 ? 1.774 4.287 17.733 1.00 95.44 85 GLU A N 1
ATOM 702 C CA . GLU A 1 85 ? 2.805 5.169 18.276 1.00 95.44 85 GLU A CA 1
ATOM 703 C C . GLU A 1 85 ? 2.695 5.237 19.800 1.00 95.44 85 GLU A C 1
ATOM 705 O O . GLU A 1 85 ? 1.600 5.335 20.355 1.00 95.44 85 GLU A O 1
ATOM 710 N N . GLY A 1 86 ? 3.845 5.212 20.477 1.00 94.50 86 GLY A N 1
ATOM 711 C CA . GLY A 1 86 ? 3.917 5.202 21.935 1.00 94.50 86 GLY A CA 1
ATOM 712 C C . GLY A 1 86 ? 3.966 3.790 22.522 1.00 94.50 86 GLY A C 1
ATOM 713 O O . GLY A 1 86 ? 4.693 2.930 22.024 1.00 94.50 86 GLY A O 1
ATOM 714 N N . SER A 1 87 ? 3.258 3.581 23.629 1.00 93.88 87 SER A N 1
ATOM 715 C CA . SER A 1 87 ? 3.223 2.315 24.366 1.00 93.88 87 SER A CA 1
ATOM 716 C C . SER A 1 87 ? 2.247 1.303 23.748 1.00 93.88 87 SER A C 1
ATOM 718 O O . SER A 1 87 ? 1.346 1.662 23.000 1.00 93.88 87 SER A O 1
ATOM 720 N N . ASP A 1 88 ? 2.408 0.022 24.079 1.00 93.56 88 ASP A N 1
ATOM 721 C CA . ASP A 1 88 ? 1.489 -1.061 23.714 1.00 93.56 88 ASP A CA 1
ATOM 722 C C . ASP A 1 88 ? 0.511 -1.433 24.849 1.00 93.56 88 ASP A C 1
ATOM 724 O O . ASP A 1 88 ? -0.219 -2.422 24.745 1.00 93.56 88 ASP A O 1
ATOM 728 N N . ILE A 1 89 ? 0.490 -0.659 25.941 1.00 94.38 89 ILE A N 1
ATOM 729 C CA . ILE A 1 89 ? -0.346 -0.920 27.125 1.00 94.38 89 ILE A CA 1
ATOM 730 C C . ILE A 1 89 ? -1.840 -0.859 26.779 1.00 94.38 89 ILE A C 1
ATOM 732 O O . ILE A 1 89 ? -2.619 -1.679 27.268 1.00 94.38 89 ILE A O 1
ATOM 736 N N . SER A 1 90 ? -2.239 0.060 25.899 1.00 96.44 90 SER A N 1
ATOM 737 C CA . SER A 1 90 ? -3.652 0.333 25.605 1.00 96.44 90 SER A CA 1
ATOM 738 C C . SER A 1 90 ? -4.216 -0.475 24.433 1.00 96.44 90 SER A C 1
ATOM 740 O O . SER A 1 90 ? -5.342 -0.241 24.002 1.00 96.44 90 SER A O 1
ATOM 742 N N . ILE A 1 91 ? -3.468 -1.457 23.918 1.00 96.69 91 ILE A N 1
ATOM 743 C CA . ILE A 1 91 ? -3.891 -2.287 22.776 1.00 96.69 91 ILE A CA 1
ATOM 744 C C . ILE A 1 91 ? -5.120 -3.129 23.116 1.00 96.69 91 ILE A C 1
ATOM 746 O O . ILE A 1 91 ? -6.032 -3.234 22.300 1.00 96.69 91 ILE A O 1
ATOM 750 N N . LEU A 1 92 ? -5.182 -3.677 24.335 1.00 96.69 92 LEU A N 1
ATOM 751 C CA . LEU A 1 92 ? -6.349 -4.427 24.813 1.00 96.69 92 LEU A CA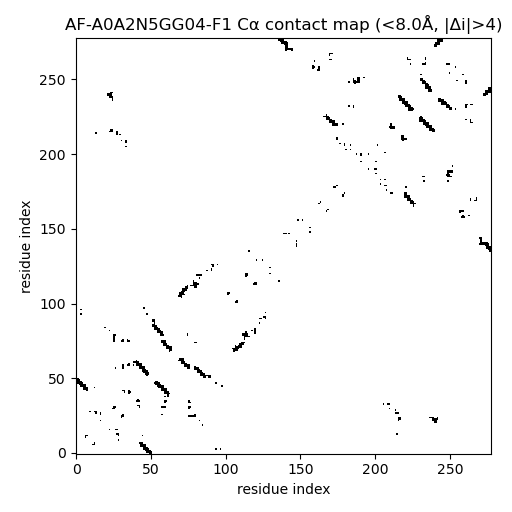 1
ATOM 752 C C . LEU A 1 92 ? -7.596 -3.538 24.896 1.00 96.69 92 LEU A C 1
ATOM 754 O O . LEU A 1 92 ? -8.679 -3.961 24.502 1.00 96.69 92 LEU A O 1
ATOM 758 N N . GLU A 1 93 ? -7.448 -2.303 25.382 1.00 97.31 93 GLU A N 1
ATOM 759 C CA . GLU A 1 93 ? -8.558 -1.349 25.468 1.00 97.31 93 GLU A CA 1
ATOM 760 C C . GLU A 1 93 ? -9.035 -0.925 24.076 1.00 97.31 93 GLU A C 1
ATOM 762 O O . GLU A 1 93 ? -10.233 -0.991 23.798 1.00 97.31 93 GLU A O 1
ATOM 767 N N . PHE A 1 94 ? -8.104 -0.551 23.193 1.00 98.06 94 PHE A N 1
ATOM 768 C CA . PHE A 1 94 ? -8.403 -0.226 21.803 1.00 98.06 94 PHE A CA 1
ATOM 769 C C . PHE A 1 94 ? -9.156 -1.361 21.116 1.00 98.06 94 PHE A C 1
ATOM 771 O O . PHE A 1 94 ? -10.220 -1.129 20.546 1.00 98.06 94 PHE A O 1
ATOM 778 N N . TYR A 1 95 ? -8.626 -2.583 21.188 1.00 97.25 95 TYR A N 1
ATOM 779 C CA . TYR A 1 95 ? -9.219 -3.707 20.479 1.00 97.25 95 TYR A CA 1
ATOM 780 C C . TYR A 1 95 ? -10.577 -4.087 21.075 1.00 97.25 95 TYR A C 1
ATOM 782 O O . TYR A 1 95 ? -11.499 -4.388 20.329 1.00 97.25 95 TYR A O 1
ATOM 790 N N . ARG A 1 96 ? -10.772 -3.954 22.397 1.00 97.69 96 ARG A N 1
ATOM 791 C CA . ARG A 1 96 ? -12.097 -4.108 23.019 1.00 97.69 96 ARG A CA 1
ATOM 792 C C . ARG A 1 96 ? -13.113 -3.107 22.455 1.00 97.69 96 ARG A C 1
ATOM 794 O O . ARG A 1 96 ? -14.218 -3.510 22.102 1.00 97.69 96 ARG A O 1
ATOM 801 N N . LEU A 1 97 ? -12.753 -1.823 22.373 1.00 98.44 97 LEU A N 1
ATOM 802 C CA . LEU A 1 97 ? -13.615 -0.772 21.809 1.00 98.44 97 LEU A CA 1
ATOM 803 C C . LEU A 1 97 ? -13.895 -1.006 20.319 1.00 98.44 97 LEU A C 1
ATOM 805 O O . LEU A 1 97 ? -15.013 -0.802 19.849 1.00 98.44 97 LEU A O 1
ATOM 809 N N . PHE A 1 98 ? -12.891 -1.473 19.582 1.00 98.31 98 PHE A N 1
ATOM 810 C CA . PHE A 1 98 ? -13.032 -1.798 18.171 1.00 98.31 98 PHE A CA 1
ATOM 811 C C . PHE A 1 98 ? -13.943 -3.013 17.946 1.00 98.31 98 PHE A C 1
ATOM 813 O O . PHE A 1 98 ? -14.841 -2.947 17.112 1.00 98.31 98 PHE A O 1
ATOM 820 N N . CYS A 1 99 ? -13.809 -4.074 18.745 1.00 97.75 99 CYS A N 1
ATOM 821 C CA . CYS A 1 99 ? -14.709 -5.229 18.715 1.00 97.75 99 CYS A CA 1
ATOM 822 C C . CYS A 1 99 ? -16.158 -4.856 19.061 1.00 97.75 99 CYS A C 1
ATOM 824 O O . CYS A 1 99 ? -17.091 -5.397 18.466 1.00 97.75 99 CYS A O 1
ATOM 826 N N . GLU A 1 100 ? -16.360 -3.923 19.995 1.00 98.38 100 GLU A N 1
ATOM 827 C CA . GLU A 1 100 ? -17.683 -3.383 20.327 1.00 98.38 100 GLU A CA 1
ATOM 828 C C . GLU A 1 100 ? -18.295 -2.652 19.121 1.00 98.38 100 GLU A C 1
ATOM 830 O O . GLU A 1 100 ? -19.438 -2.926 18.749 1.00 98.38 100 GLU A O 1
ATOM 835 N N . TYR A 1 101 ? -17.512 -1.809 18.436 1.00 98.44 101 TYR A N 1
ATOM 836 C CA . TYR A 1 101 ? -17.927 -1.198 17.172 1.00 98.44 101 TYR A CA 1
ATOM 837 C C . TYR A 1 101 ? -18.268 -2.250 16.107 1.00 98.44 101 TYR A C 1
ATOM 839 O O . TYR A 1 101 ? -19.332 -2.160 15.493 1.00 98.44 101 TYR A O 1
ATOM 847 N N . CYS A 1 102 ? -17.412 -3.256 15.908 1.00 98.12 102 CYS A N 1
ATOM 848 C CA . CYS A 1 102 ? -17.637 -4.323 14.932 1.00 98.12 102 CYS A CA 1
ATOM 849 C C . CYS A 1 102 ? -18.939 -5.084 15.208 1.00 98.12 102 CYS A C 1
ATOM 851 O O . CYS A 1 102 ? -19.751 -5.258 14.299 1.00 98.12 102 CYS A O 1
ATOM 853 N N . SER A 1 103 ? -19.184 -5.441 16.472 1.00 97.44 103 SER A N 1
ATOM 854 C CA . SER A 1 103 ? -20.396 -6.150 16.902 1.00 97.44 103 SER A CA 1
ATOM 855 C C . SER A 1 103 ? -21.662 -5.330 16.643 1.00 97.44 103 SER A C 1
ATOM 857 O O . SER A 1 103 ? -22.635 -5.851 16.110 1.00 97.44 103 SER A O 1
ATOM 859 N N . LEU A 1 104 ? -21.643 -4.028 16.956 1.00 97.62 104 LEU A N 1
ATOM 860 C CA . LEU A 1 104 ? -22.779 -3.127 16.714 1.00 97.62 104 LEU A CA 1
ATOM 861 C C . LEU A 1 104 ? -23.053 -2.872 15.222 1.00 97.62 104 LEU A C 1
ATOM 863 O O . LEU A 1 104 ? -24.128 -2.392 14.873 1.00 97.62 104 LEU A O 1
ATOM 867 N N . ASN A 1 105 ? -22.088 -3.165 14.348 1.00 97.19 105 ASN A N 1
ATOM 868 C CA . ASN A 1 105 ? -22.145 -2.883 12.914 1.00 97.19 105 ASN A CA 1
ATOM 869 C C . ASN A 1 105 ? -22.218 -4.147 12.045 1.00 97.19 105 ASN A C 1
ATOM 871 O O . ASN A 1 105 ? -21.970 -4.051 10.837 1.00 97.19 105 ASN A O 1
ATOM 875 N N . ASN A 1 106 ? -22.545 -5.297 12.649 1.00 96.75 106 ASN A N 1
ATOM 876 C CA . ASN A 1 106 ? -22.629 -6.611 12.002 1.00 96.75 106 ASN A CA 1
ATOM 877 C C . ASN A 1 106 ? -21.359 -6.978 11.213 1.00 96.75 106 ASN A C 1
ATOM 879 O O . ASN A 1 106 ? -21.428 -7.539 10.117 1.00 96.75 106 ASN A O 1
ATOM 883 N N . ILE A 1 107 ? -20.189 -6.619 11.745 1.00 98.00 107 ILE A N 1
ATOM 884 C CA . ILE A 1 107 ? -18.897 -7.009 11.182 1.00 98.00 107 ILE A CA 1
ATOM 885 C C . ILE A 1 107 ? -18.487 -8.333 11.822 1.00 98.00 107 ILE A C 1
ATOM 887 O O . ILE A 1 107 ? -18.245 -8.388 13.027 1.00 98.00 107 ILE A O 1
ATOM 891 N N . ILE A 1 108 ? -18.408 -9.390 11.015 1.00 95.81 108 ILE A N 1
ATOM 892 C CA . ILE A 1 108 ? -18.209 -10.768 11.499 1.00 95.81 108 ILE A CA 1
ATOM 893 C C . ILE A 1 108 ? -16.795 -11.302 11.276 1.00 95.81 108 ILE A C 1
ATOM 895 O O . ILE A 1 108 ? -16.425 -12.320 11.855 1.00 95.81 108 ILE A O 1
ATOM 899 N N . ALA A 1 109 ? -16.010 -10.643 10.426 1.00 95.38 109 ALA A N 1
ATOM 900 C CA . ALA A 1 109 ? -14.672 -11.087 10.073 1.00 95.38 109 ALA A CA 1
ATOM 901 C C . ALA A 1 109 ? -13.748 -9.900 9.805 1.00 95.38 109 ALA A C 1
ATOM 903 O O . ALA A 1 109 ? -14.165 -8.868 9.276 1.00 95.38 109 ALA A O 1
ATOM 904 N N . GLU A 1 110 ? -12.476 -10.084 10.143 1.00 96.06 110 GLU A N 1
ATOM 905 C CA . GLU A 1 110 ? -11.410 -9.115 9.942 1.00 96.06 110 GLU A CA 1
ATOM 906 C C . GLU A 1 110 ? -10.219 -9.786 9.253 1.00 96.06 110 GLU A C 1
ATOM 908 O O . GLU A 1 110 ? -9.793 -10.872 9.635 1.00 96.06 110 GLU A O 1
ATOM 913 N N . THR A 1 111 ? -9.672 -9.141 8.222 1.00 95.38 111 THR A N 1
ATOM 914 C CA . THR A 1 111 ? -8.441 -9.574 7.551 1.00 95.38 111 THR A CA 1
ATOM 915 C C . THR A 1 111 ? -7.426 -8.438 7.516 1.00 95.38 111 THR A C 1
ATOM 917 O O . THR A 1 111 ? -7.598 -7.441 6.808 1.00 95.38 111 THR A O 1
ATOM 920 N N . ILE A 1 112 ? -6.319 -8.614 8.239 1.00 94.94 112 ILE A N 1
ATOM 921 C CA . ILE A 1 112 ? -5.273 -7.596 8.378 1.00 94.94 112 ILE A CA 1
ATOM 922 C C . ILE A 1 112 ? -4.017 -7.996 7.613 1.00 94.94 112 ILE A C 1
ATOM 924 O O . ILE A 1 112 ? -3.458 -9.074 7.813 1.00 94.94 112 ILE A O 1
ATOM 928 N N . ARG A 1 113 ? -3.498 -7.082 6.788 1.00 93.94 113 ARG A N 1
ATOM 929 C CA . ARG A 1 113 ? -2.117 -7.153 6.298 1.00 93.94 113 ARG A CA 1
ATOM 930 C C . ARG A 1 113 ? -1.224 -6.227 7.118 1.00 93.94 113 ARG A C 1
ATOM 932 O O . ARG A 1 113 ? -1.195 -5.013 6.912 1.00 93.94 113 ARG A O 1
ATOM 939 N N . PHE A 1 114 ? -0.489 -6.815 8.057 1.00 93.88 114 PHE A N 1
ATOM 940 C CA . PHE A 1 114 ? 0.449 -6.088 8.910 1.00 93.88 114 PHE A CA 1
ATOM 941 C C . PHE A 1 114 ? 1.625 -5.496 8.132 1.00 93.88 114 PHE A C 1
ATOM 943 O O . PHE A 1 114 ? 2.027 -5.998 7.080 1.00 93.88 114 PHE A O 1
ATOM 950 N N . HIS A 1 115 ? 2.195 -4.425 8.684 1.00 93.00 115 HIS A N 1
ATOM 951 C CA . HIS A 1 115 ? 3.300 -3.721 8.063 1.00 93.00 115 HIS A CA 1
ATOM 952 C C . HIS A 1 115 ? 4.640 -4.370 8.426 1.00 93.00 115 HIS A C 1
ATOM 954 O O . HIS A 1 115 ? 5.043 -4.334 9.596 1.00 93.00 115 HIS A O 1
ATOM 960 N N . PRO A 1 116 ? 5.385 -4.923 7.447 1.00 88.94 116 PRO A N 1
ATOM 961 C CA . PRO A 1 116 ? 6.533 -5.786 7.725 1.00 88.94 116 PRO A CA 1
ATOM 962 C C . PRO A 1 116 ? 7.684 -5.055 8.426 1.00 88.94 116 PRO A C 1
ATOM 964 O O . PRO A 1 116 ? 8.502 -5.686 9.093 1.00 88.94 116 PRO A O 1
ATOM 967 N N . LEU A 1 117 ? 7.751 -3.723 8.310 1.00 90.25 117 LEU A N 1
ATOM 968 C CA . LEU A 1 117 ? 8.799 -2.913 8.937 1.00 90.25 117 LEU A CA 1
ATOM 969 C C . LEU A 1 117 ? 8.366 -2.227 10.237 1.00 90.25 117 LEU A C 1
ATOM 971 O O . LEU A 1 117 ? 9.239 -1.826 11.004 1.00 90.25 117 LEU A O 1
ATOM 975 N N . TYR A 1 118 ? 7.061 -2.134 10.521 1.00 91.38 118 TYR A N 1
ATOM 976 C CA . TYR A 1 118 ? 6.584 -1.559 11.788 1.00 91.38 118 TYR A CA 1
ATOM 977 C C . TYR A 1 118 ? 6.591 -2.567 12.926 1.00 91.38 118 TYR A C 1
ATOM 979 O O . TYR A 1 118 ? 6.563 -2.169 14.085 1.00 91.38 118 TYR A O 1
ATOM 987 N N . LYS A 1 119 ? 6.637 -3.869 12.608 1.00 89.88 119 LYS A N 1
ATOM 988 C CA . LYS A 1 119 ? 6.488 -4.950 13.595 1.00 89.88 119 LYS A CA 1
ATOM 989 C C . LYS A 1 119 ? 5.175 -4.831 14.380 1.00 89.88 119 LYS A C 1
ATOM 991 O O . LYS A 1 119 ? 5.089 -5.310 15.508 1.00 89.88 119 LYS A O 1
ATOM 996 N N . ASN A 1 120 ? 4.159 -4.205 13.782 1.00 91.00 120 ASN A N 1
ATOM 997 C CA . ASN A 1 120 ? 2.845 -4.044 14.395 1.00 91.00 120 ASN A CA 1
ATOM 998 C C . ASN A 1 120 ? 2.149 -5.394 14.599 1.00 91.00 120 ASN A C 1
ATOM 1000 O O . ASN A 1 120 ? 1.397 -5.530 15.551 1.00 91.00 120 ASN A O 1
ATOM 1004 N N . ASN A 1 121 ? 2.492 -6.424 13.823 1.00 92.38 121 ASN A N 1
ATOM 1005 C CA . ASN A 1 121 ? 2.057 -7.791 14.103 1.00 92.38 121 ASN A CA 1
ATOM 1006 C C . ASN A 1 121 ? 2.374 -8.206 15.556 1.00 92.38 121 ASN A C 1
ATOM 1008 O O . ASN A 1 121 ? 1.477 -8.602 16.283 1.00 92.38 121 ASN A O 1
ATOM 1012 N N . LYS A 1 122 ? 3.604 -7.983 16.039 1.00 92.94 122 LYS A N 1
ATOM 1013 C CA . LYS A 1 122 ? 4.018 -8.389 17.397 1.00 92.94 122 LYS A CA 1
ATOM 1014 C C . LYS A 1 122 ? 3.215 -7.714 18.507 1.00 92.94 122 LYS A C 1
ATOM 1016 O O . LYS A 1 122 ? 3.084 -8.254 19.597 1.00 92.94 122 LYS A O 1
ATOM 1021 N N . ILE A 1 123 ? 2.719 -6.509 18.238 1.00 93.81 123 ILE A N 1
ATOM 1022 C CA . ILE A 1 123 ? 1.905 -5.742 19.181 1.00 93.81 123 ILE A CA 1
ATOM 1023 C C . ILE A 1 123 ? 0.512 -6.378 19.305 1.00 93.81 123 ILE A C 1
ATOM 1025 O O . ILE A 1 123 ? -0.035 -6.463 20.404 1.00 93.81 123 ILE A O 1
ATOM 1029 N N . PHE A 1 124 ? -0.038 -6.855 18.186 1.00 94.75 124 PHE A N 1
ATOM 1030 C CA . PHE A 1 124 ? -1.398 -7.384 18.096 1.00 94.75 124 PHE A CA 1
ATOM 1031 C C . PHE A 1 124 ? -1.513 -8.894 18.365 1.00 94.75 124 PHE A C 1
ATOM 1033 O O . PHE A 1 124 ? -2.623 -9.361 18.589 1.00 94.75 124 PHE A O 1
ATOM 1040 N N . GLU A 1 125 ? -0.406 -9.637 18.494 1.00 93.62 125 GLU A N 1
ATOM 1041 C CA . GLU A 1 125 ? -0.403 -11.050 18.948 1.00 93.62 125 GLU A CA 1
ATOM 1042 C C . GLU A 1 125 ? -1.111 -11.254 20.305 1.00 93.62 125 GLU A C 1
ATOM 1044 O O . GLU A 1 125 ? -1.526 -12.357 20.639 1.00 93.62 125 GLU A O 1
ATOM 1049 N N . LYS A 1 126 ? -1.269 -10.190 21.107 1.00 90.31 126 LYS A N 1
ATOM 1050 C CA . LYS A 1 126 ? -1.985 -10.227 22.395 1.00 90.31 126 LYS A CA 1
ATOM 1051 C C . LYS A 1 126 ? -3.511 -10.288 22.258 1.00 90.31 126 LYS A C 1
ATOM 1053 O O . LYS A 1 126 ? -4.181 -10.579 23.246 1.00 90.31 126 LYS A O 1
ATOM 1058 N N . VAL A 1 127 ? -4.054 -9.918 21.098 1.00 93.88 127 VAL A N 1
ATOM 1059 C CA . VAL A 1 127 ? -5.501 -9.720 20.892 1.00 93.88 127 VAL A CA 1
ATOM 1060 C C . VAL A 1 127 ? -6.068 -10.506 19.716 1.00 93.88 127 VAL A C 1
ATOM 1062 O O . VAL A 1 127 ? -7.285 -10.603 19.596 1.00 93.88 127 VAL A O 1
ATOM 1065 N N . MET A 1 128 ? -5.212 -11.069 18.865 1.00 94.06 128 MET A N 1
ATOM 1066 C CA . MET A 1 128 ? -5.618 -11.869 17.715 1.00 94.06 128 MET A CA 1
ATOM 1067 C C . MET A 1 128 ? -4.542 -12.881 17.335 1.00 94.06 128 MET A C 1
ATOM 1069 O O . MET A 1 128 ? -3.355 -12.685 17.613 1.00 94.06 128 MET A O 1
ATOM 1073 N N . ASP A 1 129 ? -4.967 -13.920 16.625 1.00 92.50 129 ASP A N 1
ATOM 1074 C CA . ASP A 1 129 ? -4.061 -14.864 15.988 1.00 92.50 129 ASP A CA 1
ATOM 1075 C C . ASP A 1 129 ? -3.424 -14.238 14.744 1.00 92.50 129 ASP A C 1
ATOM 1077 O O . ASP A 1 129 ? -4.073 -13.532 13.967 1.00 92.50 129 ASP A O 1
ATOM 1081 N N . ILE A 1 130 ? -2.130 -14.496 14.550 1.00 92.44 130 ILE A N 1
ATOM 1082 C CA . ILE A 1 130 ? -1.368 -13.959 13.423 1.00 92.44 130 ILE A CA 1
ATOM 1083 C C . ILE A 1 130 ? -0.700 -15.092 12.666 1.00 92.44 130 ILE A C 1
ATOM 1085 O O . ILE A 1 130 ? 0.104 -15.848 13.210 1.00 92.44 130 ILE A O 1
ATOM 1089 N N . GLU A 1 131 ? -0.973 -15.138 11.367 1.00 91.12 131 GLU A N 1
ATOM 1090 C CA . GLU A 1 131 ? -0.384 -16.114 10.466 1.00 91.12 131 GLU A CA 1
ATOM 1091 C C . GLU A 1 131 ? 0.728 -15.505 9.612 1.00 91.12 131 GLU A C 1
ATOM 1093 O O . GLU A 1 131 ? 0.617 -14.414 9.041 1.00 91.12 131 GLU A O 1
ATOM 1098 N N . TYR A 1 132 ? 1.822 -16.252 9.480 1.00 88.25 132 TYR A N 1
ATOM 1099 C CA . TYR A 1 132 ? 2.877 -15.918 8.538 1.00 88.25 132 TYR A CA 1
ATOM 1100 C C . TYR A 1 132 ? 2.474 -16.347 7.125 1.00 88.25 132 TYR A C 1
ATOM 1102 O O . TYR A 1 132 ? 2.428 -17.535 6.816 1.00 88.25 132 TYR A O 1
ATOM 1110 N N . ILE A 1 133 ? 2.237 -15.370 6.248 1.00 84.06 133 ILE A N 1
ATOM 1111 C CA . ILE A 1 133 ? 1.849 -15.636 4.857 1.00 84.06 133 ILE A CA 1
ATOM 1112 C C . ILE A 1 133 ? 3.064 -15.735 3.929 1.00 84.06 133 ILE A C 1
ATOM 1114 O O . ILE A 1 133 ? 3.175 -16.667 3.134 1.00 84.06 133 ILE A O 1
ATOM 1118 N N . ARG A 1 134 ? 3.962 -14.741 3.965 1.00 80.69 134 ARG A N 1
ATOM 1119 C CA . ARG A 1 134 ? 5.084 -14.646 3.019 1.00 80.69 134 ARG A CA 1
ATOM 1120 C C . ARG A 1 134 ? 6.224 -13.774 3.525 1.00 80.69 134 ARG A C 1
ATOM 1122 O O . ARG A 1 134 ? 6.022 -12.861 4.323 1.00 80.69 134 ARG A O 1
ATOM 1129 N N . GLN A 1 135 ? 7.409 -13.992 2.961 1.00 80.75 135 GLN A N 1
ATOM 1130 C CA . GLN A 1 135 ? 8.553 -13.108 3.145 1.00 80.75 135 GLN A CA 1
ATOM 1131 C C . GLN A 1 135 ? 8.449 -11.902 2.208 1.00 80.75 135 GLN A C 1
ATOM 1133 O O . GLN A 1 135 ? 8.288 -12.061 1.000 1.00 80.75 135 GLN A O 1
ATOM 1138 N N . THR A 1 136 ? 8.597 -10.701 2.759 1.00 82.81 136 THR A N 1
ATOM 1139 C CA . THR A 1 136 ? 8.783 -9.462 1.990 1.00 82.81 136 THR A CA 1
ATOM 1140 C C . THR A 1 136 ? 10.264 -9.119 1.924 1.00 82.81 136 THR A C 1
ATOM 1142 O O . THR A 1 136 ? 11.008 -9.406 2.865 1.00 82.81 136 THR A O 1
ATOM 1145 N N . THR A 1 137 ? 10.712 -8.478 0.846 1.00 81.19 137 THR A N 1
ATOM 1146 C CA . THR A 1 137 ? 12.122 -8.069 0.725 1.00 81.19 137 THR A CA 1
ATOM 1147 C C . THR A 1 137 ? 12.262 -6.575 0.927 1.00 81.19 137 THR A C 1
ATOM 1149 O O . THR A 1 137 ? 11.654 -5.804 0.190 1.00 81.19 137 THR A O 1
ATOM 1152 N N . SER A 1 138 ? 13.137 -6.165 1.849 1.00 84.81 138 SER A N 1
ATOM 1153 C CA . SER A 1 138 ? 13.486 -4.758 2.019 1.00 84.81 138 SER A CA 1
ATOM 1154 C C . SER A 1 138 ? 14.939 -4.434 1.725 1.00 84.81 138 SER A C 1
ATOM 1156 O O . SER A 1 138 ? 15.831 -5.225 2.016 1.00 84.81 138 SER A O 1
ATOM 1158 N N . VAL A 1 139 ? 15.174 -3.247 1.166 1.00 83.56 139 VAL A N 1
ATOM 1159 C CA . VAL A 1 139 ? 16.515 -2.706 0.899 1.00 83.56 139 VAL A CA 1
ATOM 1160 C C . VAL A 1 139 ? 16.646 -1.380 1.628 1.00 83.56 139 VAL A C 1
ATOM 1162 O O . VAL A 1 139 ? 15.793 -0.510 1.462 1.00 83.56 139 VAL A O 1
ATOM 1165 N N . ASP A 1 140 ? 17.702 -1.238 2.420 1.00 85.12 140 ASP A N 1
ATOM 1166 C CA . ASP A 1 140 ? 18.042 0.012 3.088 1.00 85.12 140 ASP A CA 1
ATOM 1167 C C . ASP A 1 140 ? 18.641 0.998 2.073 1.00 85.12 140 ASP A C 1
ATOM 1169 O O . ASP A 1 140 ? 19.680 0.722 1.471 1.00 85.12 140 ASP A O 1
ATOM 1173 N N . LEU A 1 141 ? 17.959 2.122 1.842 1.00 83.81 141 LEU A N 1
ATOM 1174 C CA . LEU A 1 141 ? 18.407 3.195 0.955 1.00 83.81 141 LEU A CA 1
ATOM 1175 C C . LEU A 1 141 ? 19.062 4.347 1.736 1.00 83.81 141 LEU A C 1
ATOM 1177 O O . LEU A 1 141 ? 19.129 5.459 1.221 1.00 83.81 141 LEU A O 1
ATOM 1181 N N . THR A 1 142 ? 19.498 4.134 2.980 1.00 83.25 142 THR A N 1
ATOM 1182 C CA . THR A 1 142 ? 20.297 5.117 3.737 1.00 83.25 142 THR A CA 1
ATOM 1183 C C . THR A 1 142 ? 21.798 4.975 3.487 1.00 83.25 142 THR A C 1
ATOM 1185 O O . THR A 1 142 ? 22.542 5.940 3.651 1.00 83.25 142 THR A O 1
ATOM 1188 N N . VAL A 1 143 ? 22.238 3.800 3.031 1.00 85.81 143 VAL A N 1
ATOM 1189 C CA . VAL A 1 143 ? 23.636 3.513 2.686 1.00 85.81 143 VAL A CA 1
ATOM 1190 C C . VAL A 1 143 ? 23.957 3.891 1.237 1.00 85.81 143 VAL A C 1
ATOM 1192 O O . VAL A 1 143 ? 23.067 4.145 0.425 1.00 85.81 143 VAL A O 1
ATOM 1195 N N . SER A 1 144 ? 25.243 3.940 0.882 1.00 84.12 144 SER A N 1
ATOM 1196 C CA . SER A 1 144 ? 25.672 4.364 -0.457 1.00 84.12 144 SER A CA 1
ATOM 1197 C C . SER A 1 144 ? 25.175 3.422 -1.566 1.00 84.12 144 SER A C 1
ATOM 1199 O O . SER A 1 144 ? 25.020 2.216 -1.375 1.00 84.12 144 SER A O 1
ATOM 1201 N N . LEU A 1 145 ? 24.982 3.943 -2.783 1.00 79.81 145 LEU A N 1
ATOM 1202 C CA . LEU A 1 145 ? 24.549 3.120 -3.921 1.00 79.81 145 LEU A CA 1
ATOM 1203 C C . LEU A 1 145 ? 25.562 2.012 -4.259 1.00 79.81 145 LEU A C 1
ATOM 1205 O O . LEU A 1 145 ? 25.180 0.950 -4.753 1.00 79.81 145 LEU A O 1
ATOM 1209 N N . GLU A 1 146 ? 26.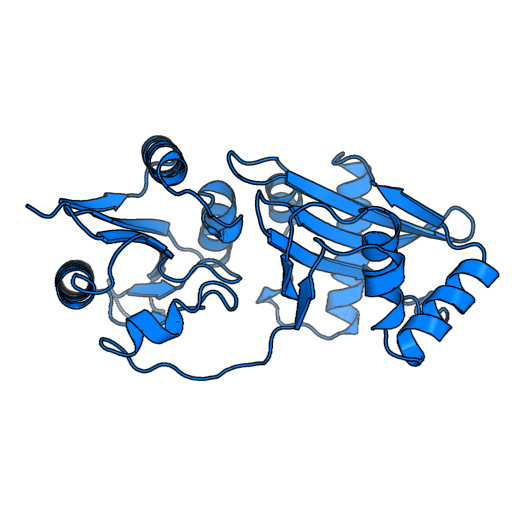848 2.260 -4.017 1.00 83.56 146 GLU A N 1
ATOM 1210 C CA . GLU A 1 146 ? 27.909 1.270 -4.195 1.00 83.56 146 GLU A CA 1
ATOM 1211 C C . GLU A 1 146 ? 27.742 0.109 -3.216 1.00 83.56 146 GLU A C 1
ATOM 1213 O O . GLU A 1 146 ? 27.738 -1.045 -3.645 1.00 83.56 146 GLU A O 1
ATOM 1218 N N . GLU A 1 147 ? 27.491 0.405 -1.942 1.00 85.38 147 GLU A N 1
ATOM 1219 C CA . GLU A 1 147 ? 27.226 -0.590 -0.901 1.00 85.38 147 GLU A CA 1
ATOM 1220 C C . GLU A 1 147 ? 25.948 -1.393 -1.188 1.00 85.38 147 GLU A C 1
ATOM 1222 O O . GLU A 1 147 ? 25.963 -2.626 -1.180 1.00 85.38 147 GLU A O 1
ATOM 1227 N N . ILE A 1 148 ? 24.859 -0.722 -1.585 1.00 83.38 148 ILE A N 1
ATOM 1228 C CA . ILE A 1 148 ? 23.624 -1.395 -2.022 1.00 83.38 148 ILE A CA 1
ATOM 1229 C C . ILE A 1 148 ? 23.927 -2.379 -3.165 1.00 83.38 148 ILE A C 1
ATOM 1231 O O . ILE A 1 148 ? 23.453 -3.518 -3.168 1.00 83.38 148 ILE A O 1
ATOM 1235 N N . ARG A 1 149 ? 24.734 -1.960 -4.149 1.00 81.94 149 ARG A N 1
ATOM 1236 C CA . ARG A 1 149 ? 25.099 -2.780 -5.315 1.00 81.94 149 ARG A CA 1
ATOM 1237 C C . ARG A 1 149 ? 26.025 -3.942 -4.963 1.00 81.94 149 ARG A C 1
ATOM 1239 O O . ARG A 1 149 ? 25.952 -4.977 -5.634 1.00 81.94 149 ARG A O 1
ATOM 1246 N N . GLN A 1 150 ? 26.872 -3.814 -3.942 1.00 84.88 150 GLN A N 1
ATOM 1247 C CA . GLN A 1 150 ? 27.706 -4.919 -3.461 1.00 84.88 150 GLN A CA 1
ATOM 1248 C C . GLN A 1 150 ? 26.843 -6.087 -2.971 1.00 84.88 150 GLN A C 1
ATOM 1250 O O . GLN A 1 150 ? 27.141 -7.233 -3.316 1.00 84.88 150 GLN A O 1
ATOM 1255 N N . ASN A 1 151 ? 25.713 -5.788 -2.328 1.00 84.31 151 ASN A N 1
ATOM 1256 C CA . ASN A 1 151 ? 24.757 -6.773 -1.817 1.00 84.31 151 ASN A CA 1
ATOM 1257 C C . ASN A 1 151 ? 23.840 -7.393 -2.889 1.00 84.31 151 ASN A C 1
ATOM 1259 O O . ASN A 1 151 ? 23.010 -8.250 -2.589 1.00 84.31 151 ASN A O 1
ATOM 1263 N N . TYR A 1 152 ? 23.962 -7.002 -4.163 1.00 82.75 152 TYR A N 1
ATOM 1264 C CA . TYR A 1 152 ? 23.183 -7.631 -5.230 1.00 82.75 152 TYR A CA 1
ATOM 1265 C C . TYR A 1 152 ? 23.657 -9.056 -5.518 1.00 82.75 152 TYR A C 1
ATOM 1267 O O . TYR A 1 152 ? 24.858 -9.328 -5.608 1.00 82.75 152 TYR A O 1
ATOM 1275 N N . SER A 1 153 ? 22.696 -9.945 -5.783 1.00 82.94 153 SER A N 1
ATOM 1276 C CA . SER A 1 153 ? 22.979 -11.288 -6.287 1.00 82.94 153 SER A CA 1
ATOM 1277 C C . SER A 1 153 ? 23.799 -11.234 -7.582 1.00 82.94 153 SER A C 1
ATOM 1279 O O . SER A 1 153 ? 23.678 -10.302 -8.389 1.00 82.94 153 SER A O 1
ATOM 1281 N N . SER A 1 154 ? 24.609 -12.265 -7.829 1.00 83.62 154 SER A N 1
ATOM 1282 C CA . SER A 1 154 ? 25.394 -12.391 -9.067 1.00 83.62 154 SER A CA 1
ATOM 1283 C C . SER A 1 154 ? 24.512 -12.327 -10.318 1.00 83.62 154 SER A C 1
ATOM 1285 O O . SER A 1 154 ? 24.906 -11.759 -11.337 1.00 83.62 154 SER A O 1
ATOM 1287 N N . MET A 1 155 ? 23.284 -12.850 -10.224 1.00 77.88 155 MET A N 1
ATOM 1288 C CA . MET A 1 155 ? 22.284 -12.768 -11.286 1.00 77.88 155 MET A CA 1
ATOM 1289 C C . MET A 1 155 ? 21.880 -11.319 -11.583 1.00 77.88 155 MET A C 1
ATOM 1291 O O . MET A 1 155 ? 21.915 -10.909 -12.743 1.00 77.88 155 MET A O 1
ATOM 1295 N N . ASN A 1 156 ? 21.597 -10.524 -10.549 1.00 78.81 156 ASN A N 1
ATOM 1296 C CA . ASN A 1 156 ? 21.218 -9.118 -10.702 1.00 78.81 156 ASN A CA 1
ATOM 1297 C C . ASN A 1 156 ? 22.369 -8.282 -11.264 1.00 78.81 156 ASN A C 1
ATOM 1299 O O . ASN A 1 156 ? 22.167 -7.497 -12.191 1.00 78.81 156 ASN A O 1
ATOM 1303 N N . LYS A 1 157 ? 23.597 -8.500 -10.775 1.00 83.00 157 LYS A N 1
ATOM 1304 C CA . LYS A 1 157 ? 24.803 -7.842 -11.307 1.00 83.00 157 LYS A CA 1
ATOM 1305 C C . LYS A 1 157 ? 24.988 -8.138 -12.801 1.00 83.00 157 LYS A C 1
ATOM 1307 O O . LYS A 1 157 ? 25.223 -7.218 -13.588 1.00 83.00 157 LYS A O 1
ATOM 1312 N N . ARG A 1 158 ? 24.815 -9.400 -13.215 1.00 81.38 158 ARG A N 1
ATOM 1313 C CA . ARG A 1 158 ? 24.890 -9.817 -14.625 1.00 81.38 158 ARG A CA 1
ATOM 1314 C C . ARG A 1 158 ? 23.800 -9.171 -15.481 1.00 81.38 158 ARG A C 1
ATOM 1316 O O . ARG A 1 158 ? 24.111 -8.677 -16.562 1.00 81.38 158 ARG A O 1
ATOM 1323 N N . ASN A 1 159 ? 22.555 -9.143 -15.008 1.00 77.94 159 ASN A N 1
ATOM 1324 C CA . ASN A 1 159 ? 21.435 -8.549 -15.745 1.00 77.94 159 ASN A CA 1
ATOM 1325 C C . ASN A 1 159 ? 21.622 -7.035 -15.932 1.00 77.94 159 ASN A C 1
ATOM 1327 O O . ASN A 1 159 ? 21.444 -6.531 -17.038 1.00 77.94 159 ASN A O 1
ATOM 1331 N N . ILE A 1 160 ? 22.089 -6.320 -14.899 1.00 80.62 160 ILE A N 1
ATOM 1332 C CA . ILE A 1 160 ? 22.430 -4.890 -14.997 1.00 80.62 160 ILE A CA 1
ATOM 1333 C C . ILE A 1 160 ? 23.535 -4.659 -16.036 1.00 80.62 160 ILE A C 1
ATOM 1335 O O . ILE A 1 160 ? 23.424 -3.752 -16.860 1.00 80.62 160 ILE A O 1
ATOM 1339 N N . LYS A 1 161 ? 24.595 -5.480 -16.031 1.00 82.25 161 LYS A N 1
ATOM 1340 C CA . LYS A 1 161 ? 25.673 -5.382 -17.027 1.00 82.25 161 LYS A CA 1
ATOM 1341 C C . LYS A 1 161 ? 25.150 -5.634 -18.445 1.00 82.25 161 LYS A C 1
ATOM 1343 O O . LYS A 1 161 ? 25.474 -4.861 -19.342 1.00 82.25 161 LYS A O 1
ATOM 1348 N N . LYS A 1 162 ? 24.310 -6.659 -18.641 1.00 81.38 162 LYS A N 1
ATOM 1349 C CA . LYS A 1 162 ? 23.685 -6.964 -19.938 1.00 81.38 162 LYS A CA 1
ATOM 1350 C C . LYS A 1 162 ? 22.821 -5.797 -20.425 1.00 81.38 162 LYS A C 1
ATOM 1352 O O . LYS A 1 162 ? 22.960 -5.406 -21.576 1.00 81.38 162 LYS A O 1
ATOM 1357 N N . ALA A 1 163 ? 21.993 -5.206 -19.563 1.00 81.12 163 ALA A N 1
ATOM 1358 C CA . ALA A 1 163 ? 21.162 -4.055 -19.921 1.00 81.12 163 ALA A CA 1
ATOM 1359 C C . ALA A 1 163 ? 22.009 -2.855 -20.382 1.00 81.12 163 ALA A C 1
ATOM 1361 O O . ALA A 1 163 ? 21.734 -2.279 -21.431 1.00 81.12 163 ALA A O 1
ATOM 1362 N N . LYS A 1 164 ? 23.096 -2.546 -19.658 1.00 82.50 164 LYS A N 1
ATOM 1363 C CA . LYS A 1 164 ? 24.046 -1.491 -20.049 1.00 82.50 164 LYS A CA 1
ATOM 1364 C C . LYS A 1 164 ? 24.722 -1.776 -21.391 1.00 82.50 164 LYS A C 1
ATOM 1366 O O . LYS A 1 164 ? 24.810 -0.882 -22.218 1.00 82.50 164 LYS A O 1
ATOM 1371 N N . MET A 1 165 ? 25.168 -3.014 -21.623 1.00 84.81 165 MET A N 1
ATOM 1372 C CA . MET A 1 165 ? 25.773 -3.416 -22.902 1.00 84.81 165 MET A CA 1
ATOM 1373 C C . MET A 1 165 ? 24.794 -3.322 -24.078 1.00 84.81 165 MET A C 1
ATOM 1375 O O . MET A 1 165 ? 25.220 -3.086 -25.200 1.00 84.81 165 MET A O 1
ATOM 1379 N N . ASN A 1 166 ? 23.495 -3.500 -23.823 1.00 84.12 166 ASN A N 1
ATOM 1380 C CA . ASN A 1 166 ? 22.440 -3.354 -24.824 1.00 84.12 166 ASN A CA 1
ATOM 1381 C C . ASN A 1 166 ? 21.883 -1.919 -24.889 1.00 84.12 166 ASN A C 1
ATOM 1383 O O . ASN A 1 166 ? 20.796 -1.728 -25.411 1.00 84.12 166 ASN A O 1
ATOM 1387 N N . ASN A 1 167 ? 22.584 -0.908 -24.358 1.00 87.31 167 ASN A N 1
ATOM 1388 C CA . ASN A 1 167 ? 22.176 0.504 -24.423 1.00 87.31 167 ASN A CA 1
ATOM 1389 C C . ASN A 1 167 ? 20.747 0.785 -23.918 1.00 87.31 167 ASN A C 1
ATOM 1391 O O . ASN A 1 167 ? 20.076 1.696 -24.401 1.00 87.31 167 ASN A O 1
ATOM 1395 N N . VAL A 1 168 ? 20.275 0.015 -22.933 1.00 87.12 168 VAL A N 1
ATOM 1396 C CA . VAL A 1 168 ? 18.994 0.296 -22.277 1.00 87.12 168 VAL A CA 1
ATOM 1397 C C . VAL A 1 168 ? 19.159 1.536 -21.400 1.00 87.12 168 VAL A C 1
ATOM 1399 O O . VAL A 1 168 ? 20.008 1.554 -20.502 1.00 87.12 168 VAL A O 1
ATOM 1402 N N . SER A 1 169 ? 18.339 2.557 -21.634 1.00 89.25 169 SER A N 1
ATOM 1403 C CA . SER A 1 169 ? 18.259 3.751 -20.791 1.00 89.25 169 SER A CA 1
ATOM 1404 C C . SER A 1 169 ? 17.051 3.676 -19.859 1.00 89.25 169 SER A C 1
ATOM 1406 O O . SER A 1 169 ? 16.090 2.952 -20.112 1.00 89.25 169 SER A O 1
ATOM 1408 N N . CYS A 1 170 ? 17.110 4.406 -18.748 1.00 89.69 170 CYS A N 1
ATOM 1409 C CA . CYS A 1 170 ? 15.991 4.548 -17.823 1.00 89.69 170 CYS A CA 1
ATOM 1410 C C . CYS A 1 170 ? 15.702 6.032 -17.613 1.00 89.69 170 CYS A C 1
ATOM 1412 O O . CYS A 1 170 ? 16.642 6.821 -17.523 1.00 89.69 170 CYS A O 1
ATOM 1414 N N . PHE A 1 171 ? 14.429 6.398 -17.486 1.00 92.06 171 PHE A N 1
ATOM 1415 C CA . PHE A 1 171 ? 14.012 7.761 -17.152 1.00 92.06 171 PHE A CA 1
ATOM 1416 C C . PHE A 1 171 ? 12.743 7.772 -16.287 1.00 92.06 171 PHE A C 1
ATOM 1418 O O . PHE A 1 171 ? 12.019 6.776 -16.209 1.00 92.06 171 PHE A O 1
ATOM 1425 N N . ILE A 1 172 ? 12.501 8.899 -15.613 1.00 95.31 172 ILE A N 1
ATOM 1426 C CA . ILE A 1 172 ? 11.238 9.175 -14.919 1.00 95.31 172 ILE A CA 1
ATOM 1427 C C . ILE A 1 172 ? 10.277 9.747 -15.960 1.00 95.31 172 ILE A C 1
ATOM 1429 O O . ILE A 1 172 ? 10.566 10.787 -16.548 1.00 95.31 172 ILE A O 1
ATOM 1433 N N . GLY A 1 173 ? 9.173 9.053 -16.218 1.00 94.88 173 GLY A N 1
ATOM 1434 C CA . GLY A 1 173 ? 8.103 9.565 -17.062 1.00 94.88 173 GLY A CA 1
ATOM 1435 C C . GLY A 1 173 ? 7.253 10.573 -16.298 1.00 94.88 173 GLY A C 1
ATOM 1436 O O . GLY A 1 173 ? 6.992 10.403 -15.109 1.00 94.88 173 GLY A O 1
ATOM 1437 N N . GLU A 1 174 ? 6.798 11.615 -16.985 1.00 96.31 174 GLU A N 1
ATOM 1438 C CA . GLU A 1 174 ? 5.757 12.490 -16.452 1.00 96.31 174 GLU A CA 1
ATOM 1439 C C . GLU A 1 174 ? 4.460 11.702 -16.238 1.00 96.31 174 GLU A C 1
ATOM 1441 O O . GLU A 1 174 ? 4.112 10.849 -17.060 1.00 96.31 174 GLU A O 1
ATOM 1446 N N . ASN A 1 175 ? 3.708 12.038 -15.189 1.00 96.25 175 ASN A N 1
ATOM 1447 C CA . ASN A 1 175 ? 2.395 11.452 -14.892 1.00 96.25 175 ASN A CA 1
ATOM 1448 C C . ASN A 1 175 ? 1.294 12.041 -15.803 1.00 96.25 175 ASN A C 1
ATOM 1450 O O . ASN A 1 175 ? 0.258 12.504 -15.332 1.00 96.25 175 ASN A O 1
ATOM 1454 N N . ASN A 1 176 ? 1.536 12.070 -17.115 1.00 97.25 176 ASN A N 1
ATOM 1455 C CA . ASN A 1 176 ? 0.571 12.477 -18.135 1.00 97.25 176 ASN A CA 1
ATOM 1456 C C . ASN A 1 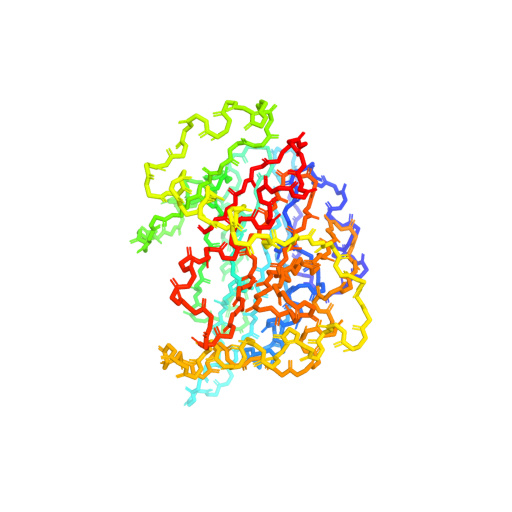176 ? -0.173 11.253 -18.707 1.00 97.25 176 ASN A C 1
ATOM 1458 O O . ASN A 1 176 ? 0.281 10.115 -18.568 1.00 97.25 176 ASN A O 1
ATOM 1462 N N . LEU A 1 177 ? -1.324 11.482 -19.351 1.00 97.81 177 LEU A N 1
ATOM 1463 C CA . LEU A 1 177 ? -2.184 10.398 -19.855 1.00 97.81 177 LEU A CA 1
ATOM 1464 C C . LEU A 1 177 ? -1.463 9.465 -20.836 1.00 97.81 177 LEU A C 1
ATOM 1466 O O . LEU A 1 177 ? -1.634 8.255 -20.754 1.00 97.81 177 LEU A O 1
ATOM 1470 N N . ASP A 1 178 ? -0.603 10.004 -21.701 1.00 97.81 178 ASP A N 1
ATOM 1471 C CA . ASP A 1 178 ? 0.152 9.217 -22.681 1.00 97.81 178 ASP A CA 1
ATOM 1472 C C . ASP A 1 178 ? 1.078 8.187 -22.001 1.00 97.81 178 ASP A C 1
ATOM 1474 O O . ASP A 1 178 ? 1.062 6.997 -22.324 1.00 97.81 178 ASP A O 1
ATOM 1478 N N . ASN A 1 179 ? 1.838 8.604 -20.987 1.00 97.75 179 ASN A N 1
ATOM 1479 C CA . ASN A 1 179 ? 2.687 7.693 -20.219 1.00 97.75 179 ASN A CA 1
ATOM 1480 C C . ASN A 1 179 ? 1.880 6.702 -19.369 1.00 97.75 179 ASN A C 1
ATOM 1482 O O . ASN A 1 179 ? 2.267 5.534 -19.264 1.00 97.75 179 ASN A O 1
ATOM 1486 N N . ILE A 1 180 ? 0.756 7.135 -18.792 1.00 98.25 180 ILE A N 1
ATOM 1487 C CA . ILE A 1 180 ? -0.150 6.259 -18.037 1.00 98.25 180 ILE A CA 1
ATOM 1488 C C . ILE A 1 180 ? -0.699 5.162 -18.956 1.00 98.25 180 ILE A C 1
ATOM 1490 O O . ILE A 1 180 ? -0.605 3.982 -18.622 1.00 98.25 180 ILE A O 1
ATOM 1494 N N . HIS A 1 181 ? -1.187 5.511 -20.148 1.00 98.31 181 HIS A N 1
ATOM 1495 C CA . HIS A 1 181 ? -1.701 4.550 -21.127 1.00 98.31 181 HIS A CA 1
ATOM 1496 C C . HIS A 1 181 ? -0.631 3.562 -21.589 1.00 98.31 181 HIS A C 1
ATOM 1498 O O . HIS A 1 181 ? -0.893 2.358 -21.634 1.00 98.31 181 HIS A O 1
ATOM 1504 N N . LYS A 1 182 ? 0.596 4.029 -21.855 1.00 97.25 182 LYS A N 1
ATOM 1505 C CA . LYS A 1 182 ? 1.730 3.139 -22.166 1.00 97.25 182 LYS A CA 1
ATOM 1506 C C . LYS A 1 182 ? 2.004 2.154 -21.031 1.00 97.25 182 LYS A C 1
ATOM 1508 O O . LYS A 1 182 ? 2.239 0.972 -21.288 1.00 97.25 182 LYS A O 1
ATOM 1513 N N . PHE A 1 183 ? 1.957 2.612 -19.778 1.00 97.62 183 PHE A N 1
ATOM 1514 C CA . PHE A 1 183 ? 2.112 1.736 -18.619 1.00 97.62 183 PHE A CA 1
ATOM 1515 C C . PHE A 1 183 ? 0.974 0.710 -18.525 1.00 97.62 183 PHE A C 1
ATOM 1517 O O . PHE A 1 183 ? 1.257 -0.476 -18.367 1.00 97.62 183 PHE A O 1
ATOM 1524 N N . ILE A 1 184 ? -0.286 1.133 -18.690 1.00 97.94 184 ILE A N 1
ATOM 1525 C CA . ILE A 1 184 ? -1.473 0.259 -18.664 1.00 97.94 184 ILE A CA 1
ATOM 1526 C C . ILE A 1 184 ? -1.365 -0.851 -19.709 1.00 97.94 184 ILE A C 1
ATOM 1528 O O . ILE A 1 184 ? -1.605 -2.014 -19.389 1.00 97.94 184 ILE A O 1
ATOM 1532 N N . GLN A 1 185 ? -0.968 -0.519 -20.941 1.00 97.25 185 GLN A N 1
ATOM 1533 C CA . GLN A 1 185 ? -0.810 -1.506 -22.014 1.00 97.25 185 GLN A CA 1
ATOM 1534 C C . GLN A 1 185 ? 0.208 -2.589 -21.637 1.00 97.25 185 GLN A C 1
ATOM 1536 O O . GLN A 1 185 ? -0.106 -3.778 -21.689 1.00 97.25 185 GLN A O 1
ATOM 1541 N N . MET A 1 186 ? 1.401 -2.188 -21.181 1.00 96.12 186 MET A N 1
ATOM 1542 C CA . MET A 1 186 ? 2.428 -3.136 -20.733 1.00 96.12 186 MET A CA 1
ATOM 1543 C C . MET A 1 186 ? 1.998 -3.919 -19.484 1.00 96.12 186 MET A C 1
ATOM 1545 O O . MET A 1 186 ? 2.386 -5.077 -19.301 1.00 96.12 186 MET A O 1
ATOM 1549 N N . TYR A 1 187 ? 1.235 -3.289 -18.590 1.00 96.25 187 TYR A N 1
ATOM 1550 C CA . TYR A 1 187 ? 0.754 -3.914 -17.364 1.00 96.25 187 TYR A CA 1
ATOM 1551 C C . TYR A 1 187 ? -0.264 -5.008 -17.678 1.00 96.25 187 TYR A C 1
ATOM 1553 O O . TYR A 1 187 ? -0.105 -6.136 -17.213 1.00 96.25 187 TYR A O 1
ATOM 1561 N N . LYS A 1 188 ? -1.245 -4.714 -18.539 1.00 96.62 188 LYS A N 1
ATOM 1562 C CA . LYS A 1 188 ? -2.223 -5.691 -19.022 1.00 96.62 188 LYS A CA 1
ATOM 1563 C C . LYS A 1 188 ? -1.532 -6.873 -19.695 1.00 96.62 188 LYS A C 1
ATOM 1565 O O . LYS A 1 188 ? -1.781 -8.009 -19.313 1.00 96.62 188 LYS A O 1
ATOM 1570 N N . GLU A 1 189 ? -0.581 -6.607 -20.588 1.00 95.31 189 GLU A N 1
ATOM 1571 C CA . GLU A 1 189 ? 0.225 -7.656 -21.222 1.00 95.31 189 GLU A CA 1
ATOM 1572 C C . GLU A 1 189 ? 0.966 -8.527 -20.188 1.00 95.31 189 GLU A C 1
ATOM 1574 O O . GLU A 1 189 ? 1.056 -9.748 -20.328 1.00 95.31 189 GLU A O 1
ATOM 1579 N N . THR A 1 190 ? 1.474 -7.916 -19.115 1.00 91.69 190 THR A N 1
ATOM 1580 C CA . THR A 1 190 ? 2.132 -8.634 -18.014 1.00 91.69 190 THR A CA 1
ATOM 1581 C C . THR A 1 190 ? 1.154 -9.514 -17.236 1.00 91.69 190 THR A C 1
ATOM 1583 O O . THR A 1 190 ? 1.505 -10.645 -16.896 1.00 91.69 190 THR A O 1
ATOM 1586 N N . MET A 1 191 ? -0.059 -9.027 -16.964 1.00 92.81 191 MET A N 1
ATOM 1587 C CA . MET A 1 191 ? -1.102 -9.795 -16.278 1.00 92.81 191 MET A CA 1
ATOM 1588 C C . MET A 1 191 ? -1.602 -10.962 -17.135 1.00 92.81 191 MET A C 1
ATOM 1590 O O . MET A 1 191 ? -1.679 -12.084 -16.627 1.00 92.81 191 MET A O 1
ATOM 1594 N N . ASP A 1 192 ? -1.843 -10.722 -18.428 1.00 95.38 192 ASP A N 1
ATOM 1595 C CA . ASP A 1 192 ? -2.281 -11.731 -19.399 1.00 95.38 192 ASP A CA 1
ATOM 1596 C C . ASP A 1 192 ? -1.243 -12.859 -19.496 1.00 95.38 192 ASP A C 1
ATOM 1598 O O . ASP A 1 192 ? -1.559 -14.041 -19.328 1.00 95.38 192 ASP A O 1
ATOM 1602 N N . ARG A 1 193 ? 0.034 -12.495 -19.675 1.00 93.50 193 ARG A N 1
ATOM 1603 C CA . ARG A 1 193 ? 1.155 -13.442 -19.749 1.00 93.50 193 ARG A CA 1
ATOM 1604 C C . ARG A 1 193 ? 1.299 -14.286 -18.483 1.00 93.50 193 ARG A C 1
ATOM 1606 O O . ARG A 1 193 ? 1.576 -15.481 -18.575 1.00 93.50 193 ARG A O 1
ATOM 1613 N N . ASN A 1 194 ? 1.120 -13.677 -17.312 1.00 88.44 194 ASN A N 1
ATOM 1614 C CA . ASN A 1 194 ? 1.236 -14.362 -16.025 1.00 88.44 194 ASN A CA 1
ATOM 1615 C C . ASN A 1 194 ? -0.046 -15.110 -15.621 1.00 88.44 194 ASN A C 1
ATOM 1617 O O . ASN A 1 194 ? -0.047 -15.750 -14.570 1.00 88.44 194 ASN A O 1
ATOM 1621 N N . LYS A 1 195 ? -1.124 -15.032 -16.419 1.00 94.00 195 LYS A N 1
ATOM 1622 C CA . LYS A 1 195 ? -2.459 -15.554 -16.076 1.00 94.00 195 LYS A CA 1
ATOM 1623 C C . LYS A 1 195 ? -2.905 -15.092 -14.683 1.00 94.00 195 LYS A C 1
ATOM 1625 O O . LYS A 1 195 ? -3.361 -15.891 -13.867 1.00 94.00 195 LYS A O 1
ATOM 1630 N N . ALA A 1 196 ? -2.706 -13.805 -14.397 1.00 90.12 196 ALA A N 1
ATOM 1631 C CA . ALA A 1 196 ? -3.022 -13.234 -13.094 1.00 90.12 196 ALA A CA 1
ATOM 1632 C C . ALA A 1 196 ? -4.521 -13.365 -12.772 1.00 90.12 196 ALA A C 1
ATOM 1634 O O . ALA A 1 196 ? -5.364 -13.397 -13.669 1.00 90.12 196 ALA A O 1
ATOM 1635 N N . ALA A 1 197 ? -4.861 -13.412 -11.483 1.00 93.62 197 ALA A N 1
ATOM 1636 C CA . ALA A 1 197 ? -6.254 -13.371 -11.048 1.00 93.62 197 ALA A CA 1
ATOM 1637 C C . ALA A 1 197 ? -6.931 -12.058 -11.483 1.00 93.62 197 ALA A C 1
ATOM 1639 O O . ALA A 1 197 ? -6.280 -11.013 -11.548 1.00 93.62 197 ALA A O 1
ATOM 1640 N N . SER A 1 198 ? -8.249 -12.094 -11.703 1.00 93.19 198 SER A N 1
ATOM 1641 C CA . SER A 1 198 ? -9.063 -10.929 -12.103 1.00 93.19 198 SER A CA 1
ATOM 1642 C C . SER A 1 198 ? -8.896 -9.721 -11.173 1.00 93.19 198 SER A C 1
ATOM 1644 O O . SER A 1 198 ? -8.980 -8.576 -11.614 1.00 93.19 198 SER A O 1
ATOM 1646 N N . TYR A 1 199 ? -8.588 -9.973 -9.898 1.00 91.19 199 TYR A N 1
ATOM 1647 C CA . TYR A 1 199 ? -8.269 -8.953 -8.902 1.00 91.19 199 TYR A CA 1
ATOM 1648 C C . TYR A 1 199 ? -7.168 -7.981 -9.354 1.00 91.19 199 TYR A C 1
ATOM 1650 O O . TYR A 1 199 ? -7.280 -6.781 -9.118 1.00 91.19 199 TYR A O 1
ATOM 1658 N N . TYR A 1 200 ? -6.144 -8.480 -10.053 1.00 91.19 200 TYR A N 1
ATOM 1659 C CA . TYR A 1 200 ? -5.001 -7.686 -10.512 1.00 91.19 200 TYR A CA 1
ATOM 1660 C C . TYR A 1 200 ? -5.268 -6.906 -11.805 1.00 91.19 200 TYR A C 1
ATOM 1662 O O . TYR A 1 200 ? -4.418 -6.143 -12.246 1.00 91.19 200 TYR A O 1
ATOM 1670 N N . TYR A 1 201 ? -6.439 -7.059 -12.425 1.00 94.06 201 TYR A N 1
ATOM 1671 C CA . TYR A 1 201 ? -6.824 -6.229 -13.562 1.00 94.06 201 TYR A CA 1
ATOM 1672 C C . TYR A 1 201 ? -7.494 -4.959 -13.038 1.00 94.06 201 TYR A C 1
ATOM 1674 O O . TYR A 1 201 ? -8.663 -4.960 -12.639 1.00 94.06 201 TYR A O 1
ATOM 1682 N N . PHE A 1 202 ? -6.712 -3.883 -12.998 1.00 95.00 202 PHE A N 1
ATOM 1683 C CA . PHE A 1 202 ? -7.170 -2.542 -12.652 1.00 95.00 202 PHE A CA 1
ATOM 1684 C C . PHE A 1 202 ? -7.679 -1.805 -13.895 1.00 95.00 202 PHE A C 1
ATOM 1686 O O . PHE A 1 202 ? -7.173 -2.020 -14.999 1.00 95.00 202 PHE A O 1
ATOM 1693 N N . ASP A 1 203 ? -8.684 -0.949 -13.713 1.00 94.88 203 ASP A N 1
ATOM 1694 C CA . ASP A 1 203 ? -9.177 -0.075 -14.776 1.00 94.88 203 ASP A CA 1
ATOM 1695 C C . ASP A 1 203 ? -8.277 1.155 -14.956 1.00 94.88 203 ASP A C 1
ATOM 1697 O O . ASP A 1 203 ? -7.361 1.404 -14.175 1.00 94.88 203 ASP A O 1
ATOM 1701 N N . GLU A 1 204 ? -8.519 1.926 -16.012 1.00 96.44 204 GLU A N 1
ATOM 1702 C CA . GLU A 1 204 ? -7.746 3.134 -16.310 1.00 96.44 204 GLU A CA 1
ATOM 1703 C C . GLU A 1 204 ? -7.831 4.182 -15.193 1.00 96.44 204 GLU A C 1
ATOM 1705 O O . GLU A 1 204 ? -6.820 4.800 -14.848 1.00 96.44 204 GLU A O 1
ATOM 1710 N N . ASN A 1 205 ? -9.013 4.346 -14.594 1.00 96.38 205 ASN A N 1
ATOM 1711 C CA . ASN A 1 205 ? -9.247 5.330 -13.546 1.00 96.38 205 ASN A CA 1
ATOM 1712 C C . ASN A 1 205 ? -8.376 5.055 -12.314 1.00 96.38 205 ASN A C 1
ATOM 1714 O O . ASN A 1 205 ? -7.811 5.985 -11.747 1.00 96.38 205 ASN A O 1
ATOM 1718 N N . TYR A 1 206 ? -8.180 3.785 -11.948 1.00 96.94 206 TYR A N 1
ATOM 1719 C CA . TYR A 1 206 ? -7.243 3.403 -10.896 1.00 96.94 206 TYR A CA 1
ATOM 1720 C C . TYR A 1 206 ? -5.839 3.963 -11.150 1.00 96.94 206 TYR A C 1
ATOM 1722 O O . TYR A 1 206 ? -5.255 4.560 -10.249 1.00 96.94 206 TYR A O 1
ATOM 1730 N N . PHE A 1 207 ? -5.293 3.820 -12.363 1.00 97.81 207 PHE A N 1
ATOM 1731 C CA . PHE A 1 207 ? -3.947 4.322 -12.657 1.00 97.81 207 PHE A CA 1
ATOM 1732 C C . PHE A 1 207 ? -3.894 5.849 -12.653 1.00 97.81 207 PHE A C 1
ATOM 1734 O O . PHE A 1 207 ? -2.924 6.403 -12.140 1.00 97.81 207 PHE A O 1
ATOM 1741 N N . ILE A 1 208 ? -4.922 6.519 -13.186 1.00 97.81 208 ILE A N 1
ATOM 1742 C CA . ILE A 1 208 ? -5.024 7.987 -13.195 1.00 97.81 208 ILE A CA 1
ATOM 1743 C C . ILE A 1 208 ? -5.048 8.546 -11.771 1.00 97.81 208 ILE A C 1
ATOM 1745 O O . ILE A 1 208 ? -4.361 9.524 -11.481 1.00 97.81 208 ILE A O 1
ATOM 1749 N N . GLU A 1 209 ? -5.812 7.931 -10.872 1.00 97.44 209 GLU A N 1
ATOM 1750 C CA . GLU A 1 209 ? -5.879 8.358 -9.476 1.00 97.44 209 GLU A CA 1
ATOM 1751 C C . GLU A 1 209 ? -4.610 7.978 -8.697 1.00 97.44 209 GLU A C 1
ATOM 1753 O O . GLU A 1 209 ? -4.085 8.793 -7.944 1.00 97.44 209 GLU A O 1
ATOM 1758 N N . GLN A 1 210 ? -4.051 6.783 -8.918 1.00 97.00 210 GLN A N 1
ATOM 1759 C CA . GLN A 1 210 ? -2.871 6.285 -8.199 1.00 97.00 210 GLN A CA 1
ATOM 1760 C C . GLN A 1 210 ? -1.603 7.118 -8.451 1.00 97.00 210 GLN A C 1
ATOM 1762 O O . GLN A 1 210 ? -0.718 7.164 -7.589 1.00 97.00 210 GLN A O 1
ATOM 1767 N N . VAL A 1 211 ? -1.482 7.761 -9.619 1.00 97.00 211 VAL A N 1
ATOM 1768 C CA . VAL A 1 211 ? -0.329 8.623 -9.934 1.00 97.00 211 VAL A CA 1
ATOM 1769 C C . VAL A 1 211 ? -0.416 10.025 -9.328 1.00 97.00 211 VAL A C 1
ATOM 1771 O O . VAL A 1 211 ? 0.556 10.778 -9.417 1.00 97.00 211 VAL A O 1
ATOM 1774 N N . LYS A 1 212 ? -1.552 10.400 -8.728 1.00 96.50 212 LYS A N 1
ATOM 1775 C CA . LYS A 1 212 ? -1.692 11.690 -8.049 1.00 96.50 212 LYS A CA 1
ATOM 1776 C C . LYS A 1 212 ? -0.923 11.682 -6.730 1.00 96.50 212 LYS A C 1
ATOM 1778 O O . LYS A 1 212 ? -0.868 10.676 -6.023 1.00 96.50 212 LYS A O 1
ATOM 1783 N N . ASP A 1 213 ? -0.341 12.829 -6.401 1.00 95.31 213 ASP A N 1
ATOM 1784 C CA . ASP A 1 213 ? 0.306 13.040 -5.110 1.00 95.31 213 ASP A CA 1
ATOM 1785 C C . ASP A 1 213 ? -0.747 13.058 -3.990 1.00 95.31 213 ASP A C 1
ATOM 1787 O O . ASP A 1 213 ? -1.845 13.594 -4.154 1.00 95.31 213 ASP A O 1
ATOM 1791 N N . THR A 1 214 ? -0.389 12.509 -2.831 1.00 95.00 214 THR A N 1
ATOM 1792 C CA . THR A 1 214 ? -1.181 12.589 -1.597 1.00 95.00 214 THR A CA 1
ATOM 1793 C C . THR A 1 214 ? -0.488 13.508 -0.592 1.00 95.00 214 THR A C 1
ATOM 1795 O O . THR A 1 214 ? 0.616 14.011 -0.820 1.00 95.00 214 THR A O 1
ATOM 1798 N N . SER A 1 215 ? -1.111 13.713 0.569 1.00 91.75 215 SER A N 1
ATOM 1799 C CA . SER A 1 215 ? -0.508 14.481 1.664 1.00 91.75 215 SER A CA 1
ATOM 1800 C C . SER A 1 215 ? 0.765 13.840 2.245 1.00 91.75 215 SER A C 1
ATOM 1802 O O . SER A 1 215 ? 1.545 14.535 2.897 1.00 91.75 215 SER A O 1
ATOM 1804 N N . ILE A 1 216 ? 0.989 12.542 2.005 1.00 94.12 216 ILE A N 1
ATOM 1805 C CA . ILE A 1 216 ? 2.075 11.760 2.618 1.00 94.12 216 ILE A CA 1
ATOM 1806 C C . ILE A 1 216 ? 2.962 11.020 1.607 1.00 94.12 216 ILE A C 1
ATOM 1808 O O . ILE A 1 216 ? 3.975 10.442 2.006 1.00 94.12 216 ILE A O 1
ATOM 1812 N N . SER A 1 217 ? 2.615 11.016 0.316 1.00 95.19 217 SER A N 1
ATOM 1813 C CA . SER A 1 217 ? 3.371 10.281 -0.702 1.00 95.19 217 SER A CA 1
ATOM 1814 C C . SER A 1 217 ? 3.265 10.870 -2.104 1.00 95.19 217 SER A C 1
ATOM 1816 O O . SER A 1 217 ? 2.285 11.525 -2.449 1.00 95.19 217 SER A O 1
ATOM 1818 N N . LYS A 1 218 ? 4.253 10.547 -2.939 1.00 96.50 218 LYS A N 1
ATOM 1819 C CA . LYS A 1 218 ? 4.268 10.824 -4.380 1.00 96.50 218 LYS A CA 1
ATOM 1820 C C . LYS A 1 218 ? 4.394 9.540 -5.174 1.00 96.50 218 LYS A C 1
ATOM 1822 O O . LYS A 1 218 ? 5.076 8.619 -4.729 1.00 96.50 218 LYS A O 1
ATOM 1827 N N . THR A 1 219 ? 3.816 9.500 -6.365 1.00 96.56 219 THR A N 1
ATOM 1828 C CA . THR A 1 219 ? 3.915 8.332 -7.247 1.00 96.56 219 THR A CA 1
ATOM 1829 C C . THR A 1 219 ? 4.725 8.669 -8.491 1.00 96.56 219 THR A C 1
ATOM 1831 O O . THR A 1 219 ? 4.479 9.674 -9.154 1.00 96.56 219 THR A O 1
ATOM 1834 N N . TYR A 1 220 ? 5.674 7.803 -8.837 1.00 96.25 220 TYR A N 1
ATOM 1835 C CA . TYR A 1 220 ? 6.526 7.951 -10.013 1.00 96.25 220 TYR A CA 1
ATOM 1836 C C . TYR A 1 220 ? 6.346 6.783 -10.975 1.00 96.25 220 TYR A C 1
ATOM 1838 O O . TYR A 1 220 ? 6.391 5.618 -10.569 1.00 96.25 220 TYR A O 1
ATOM 1846 N N . LEU A 1 221 ? 6.231 7.107 -12.263 1.00 96.25 221 LEU A N 1
ATOM 1847 C CA . LEU A 1 221 ? 6.399 6.153 -13.350 1.00 96.25 221 LEU A CA 1
ATOM 1848 C C . LEU A 1 221 ? 7.858 6.158 -13.805 1.00 96.25 221 LEU A C 1
ATOM 1850 O O . LEU A 1 221 ? 8.388 7.164 -14.271 1.00 96.25 221 LEU A O 1
ATOM 1854 N N . LEU A 1 222 ? 8.520 5.015 -13.678 1.00 95.06 222 LEU A N 1
ATOM 1855 C CA . LEU A 1 222 ? 9.840 4.790 -14.242 1.00 95.06 222 LEU A CA 1
ATOM 1856 C C . LEU A 1 222 ? 9.750 3.929 -15.477 1.00 95.06 222 LEU A C 1
ATOM 1858 O O . LEU A 1 222 ? 9.169 2.851 -15.412 1.00 95.06 222 LEU A O 1
ATOM 1862 N N . PHE A 1 223 ? 10.419 4.337 -16.546 1.00 94.62 223 PHE A N 1
ATOM 1863 C CA . PHE A 1 223 ? 10.461 3.581 -17.787 1.00 94.62 223 PHE A CA 1
ATOM 1864 C C . PHE A 1 223 ? 11.874 3.147 -18.140 1.00 94.62 223 PHE A C 1
ATOM 1866 O O . PHE A 1 223 ? 12.840 3.875 -17.910 1.00 94.62 223 PHE A O 1
ATOM 1873 N N . ALA A 1 224 ? 11.968 1.953 -18.722 1.00 91.69 224 ALA A N 1
ATOM 1874 C CA . ALA A 1 224 ? 13.137 1.474 -19.442 1.00 91.69 224 ALA A CA 1
ATOM 1875 C C . ALA A 1 224 ? 12.886 1.587 -20.940 1.00 91.69 224 ALA A C 1
ATOM 1877 O O . ALA A 1 224 ? 11.846 1.141 -21.433 1.00 91.69 224 ALA A O 1
ATOM 1878 N N . GLN A 1 225 ? 13.868 2.123 -21.654 1.00 92.06 225 GLN A N 1
ATOM 1879 C CA . GLN A 1 225 ? 13.816 2.335 -23.088 1.00 92.06 225 GLN A CA 1
ATOM 1880 C C . GLN A 1 225 ? 14.967 1.622 -23.789 1.00 92.06 225 GLN A C 1
ATOM 1882 O O . GLN A 1 225 ? 16.117 1.677 -23.355 1.00 92.06 225 GLN A O 1
ATOM 1887 N N . PHE A 1 226 ? 14.645 0.972 -24.901 1.00 90.88 226 PHE A N 1
ATOM 1888 C CA . PHE A 1 226 ? 15.588 0.309 -25.792 1.00 90.88 226 PHE A CA 1
ATOM 1889 C C . PHE A 1 226 ? 15.190 0.624 -27.234 1.00 90.88 226 PHE A C 1
ATOM 1891 O O . PHE A 1 226 ? 14.018 0.514 -27.575 1.00 90.88 226 PHE A O 1
ATOM 1898 N N . ASN A 1 227 ? 16.140 1.055 -28.070 1.00 89.88 227 ASN A N 1
ATOM 1899 C CA . ASN A 1 227 ? 15.890 1.437 -29.469 1.00 89.88 227 ASN A CA 1
ATOM 1900 C C . ASN A 1 227 ? 14.680 2.378 -29.653 1.00 89.88 227 ASN A C 1
ATOM 1902 O O . ASN A 1 227 ? 13.842 2.159 -30.519 1.00 89.88 227 ASN A O 1
ATOM 1906 N N . HIS A 1 228 ? 14.593 3.427 -28.825 1.00 89.19 228 HIS A N 1
ATOM 1907 C CA . HIS A 1 228 ? 13.498 4.418 -28.818 1.00 89.19 228 HIS A CA 1
ATOM 1908 C C . HIS A 1 228 ? 12.116 3.891 -28.407 1.00 89.19 228 HIS A C 1
ATOM 1910 O O . HIS A 1 228 ? 11.143 4.639 -28.433 1.00 89.19 228 HIS A O 1
ATOM 1916 N N . GLU A 1 229 ? 12.031 2.647 -27.945 1.00 92.62 229 GLU A N 1
ATOM 1917 C CA . GLU A 1 229 ? 10.796 2.039 -27.477 1.00 92.62 229 GLU A CA 1
ATOM 1918 C C . GLU A 1 229 ? 10.823 1.837 -25.962 1.00 92.62 229 GLU A C 1
ATOM 1920 O O . GLU A 1 229 ? 11.801 1.335 -25.405 1.00 92.62 229 GLU A O 1
ATOM 1925 N N . ILE A 1 230 ? 9.732 2.200 -25.284 1.00 94.25 230 ILE A N 1
ATOM 1926 C CA . ILE A 1 230 ? 9.524 1.837 -23.881 1.00 94.25 230 ILE A CA 1
ATOM 1927 C C . ILE A 1 230 ? 9.200 0.342 -23.819 1.00 94.25 230 ILE A C 1
ATOM 1929 O O . ILE A 1 230 ? 8.190 -0.108 -24.371 1.00 94.25 230 ILE A O 1
ATOM 1933 N N . ILE A 1 231 ? 10.067 -0.412 -23.144 1.00 93.19 231 ILE A N 1
ATOM 1934 C CA . ILE A 1 231 ? 10.008 -1.880 -23.067 1.00 93.19 231 ILE A CA 1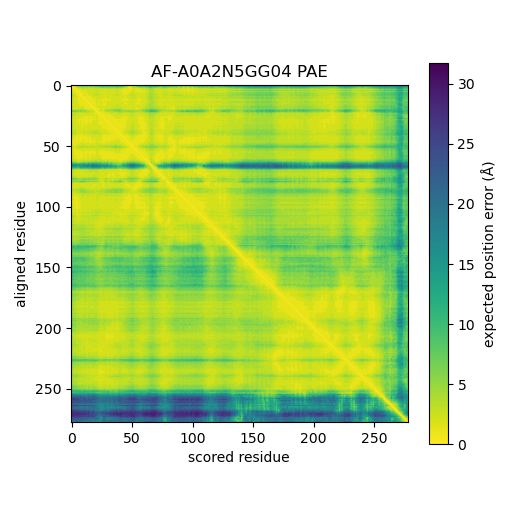
ATOM 1935 C C . ILE A 1 231 ? 9.549 -2.394 -21.699 1.00 93.19 231 ILE A C 1
ATOM 1937 O O . ILE A 1 231 ? 9.097 -3.535 -21.578 1.00 93.19 231 ILE A O 1
ATOM 1941 N N . ALA A 1 232 ? 9.678 -1.573 -20.657 1.00 92.06 232 ALA A N 1
ATOM 1942 C CA . ALA A 1 232 ? 9.250 -1.902 -19.307 1.00 92.06 232 ALA A CA 1
ATOM 1943 C C . ALA A 1 232 ? 8.970 -0.640 -18.495 1.00 92.06 232 ALA A C 1
ATOM 1945 O O . ALA A 1 232 ? 9.528 0.425 -18.769 1.00 92.06 232 ALA A O 1
ATOM 1946 N N . GLY A 1 233 ? 8.143 -0.786 -17.464 1.00 93.06 233 GLY A N 1
ATOM 1947 C CA . GLY A 1 233 ? 7.816 0.270 -16.524 1.00 93.06 233 GLY A CA 1
ATOM 1948 C C . GLY A 1 233 ? 7.719 -0.224 -15.083 1.00 93.06 233 GLY A C 1
ATOM 1949 O O . GLY A 1 233 ? 7.463 -1.402 -14.822 1.00 93.06 233 GLY A O 1
ATOM 1950 N N . ILE A 1 234 ? 7.900 0.695 -14.139 1.00 93.75 234 ILE A N 1
ATOM 1951 C CA . ILE A 1 234 ? 7.544 0.506 -12.733 1.00 93.75 234 ILE A CA 1
ATOM 1952 C C . ILE A 1 234 ? 6.758 1.717 -12.254 1.00 93.75 234 ILE A C 1
ATOM 1954 O O . ILE A 1 234 ? 7.178 2.848 -12.477 1.00 93.75 234 ILE A O 1
ATOM 1958 N N . MET A 1 235 ? 5.677 1.462 -11.532 1.00 95.19 235 MET A N 1
ATOM 1959 C CA . MET A 1 235 ? 5.022 2.443 -10.685 1.00 95.19 235 MET A CA 1
ATOM 1960 C C . MET A 1 235 ? 5.529 2.291 -9.256 1.00 95.19 235 MET A C 1
ATOM 1962 O O . MET A 1 235 ? 5.463 1.200 -8.681 1.00 95.19 235 MET A O 1
ATOM 1966 N N . VAL A 1 236 ? 6.024 3.379 -8.680 1.00 94.50 236 VAL A N 1
ATOM 1967 C CA . VAL A 1 236 ? 6.519 3.377 -7.305 1.00 94.50 236 VAL A CA 1
ATOM 1968 C C . VAL A 1 236 ? 5.945 4.525 -6.519 1.00 94.50 236 VAL A C 1
ATOM 1970 O O . VAL A 1 236 ? 5.924 5.661 -6.987 1.00 94.50 236 VAL A O 1
ATOM 1973 N N . ILE A 1 237 ? 5.535 4.200 -5.301 1.00 95.38 237 ILE A N 1
ATOM 1974 C CA . ILE A 1 237 ? 4.997 5.144 -4.339 1.00 95.38 237 ILE A CA 1
ATOM 1975 C C . ILE A 1 237 ? 6.107 5.472 -3.344 1.00 95.38 237 ILE A C 1
ATOM 1977 O O . ILE A 1 237 ? 6.685 4.574 -2.735 1.00 95.38 237 ILE A O 1
ATOM 1981 N N . VAL A 1 238 ? 6.430 6.752 -3.207 1.00 93.81 23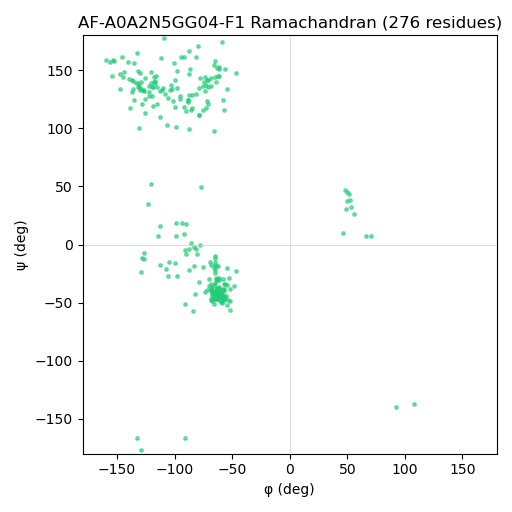8 VAL A N 1
ATOM 1982 C CA . VAL A 1 238 ? 7.487 7.281 -2.344 1.00 93.81 238 VAL A CA 1
ATOM 1983 C C . VAL A 1 238 ? 6.832 8.078 -1.229 1.00 93.81 238 VAL A C 1
ATOM 1985 O O . VAL A 1 238 ? 6.281 9.152 -1.470 1.00 93.81 238 VAL A O 1
ATOM 1988 N N . GLY A 1 239 ? 6.881 7.541 -0.015 1.00 92.25 239 GLY A N 1
ATOM 1989 C CA . GLY A 1 239 ? 6.535 8.247 1.211 1.00 92.25 239 GLY A CA 1
ATOM 1990 C C . GLY A 1 239 ? 7.749 8.931 1.842 1.00 92.25 239 GLY A C 1
ATOM 1991 O O . GLY A 1 239 ? 8.819 9.052 1.242 1.00 92.25 239 GLY A O 1
ATOM 1992 N N . LYS A 1 240 ? 7.588 9.365 3.094 1.00 88.88 240 LYS A N 1
ATOM 1993 C CA . LYS A 1 240 ? 8.650 10.023 3.871 1.00 88.88 240 LYS A CA 1
ATOM 1994 C C . LYS A 1 240 ? 9.795 9.068 4.242 1.00 88.88 240 LYS A C 1
ATOM 1996 O O . LYS A 1 240 ? 10.962 9.412 4.070 1.00 88.88 240 LYS A O 1
ATOM 2001 N N . GLU A 1 241 ? 9.452 7.882 4.747 1.00 89.25 241 GLU A N 1
ATOM 2002 C CA . GLU A 1 241 ? 10.412 6.858 5.201 1.00 89.25 241 GLU A CA 1
ATOM 2003 C C . GLU A 1 241 ? 10.428 5.591 4.334 1.00 89.25 241 GLU A C 1
ATOM 2005 O O . GLU A 1 241 ? 11.384 4.820 4.388 1.00 89.25 241 GLU A O 1
ATOM 2010 N N . TYR A 1 242 ? 9.400 5.342 3.522 1.00 90.38 242 TYR A N 1
ATOM 2011 C CA . TYR A 1 242 ? 9.250 4.087 2.774 1.00 90.38 242 TYR A CA 1
ATOM 2012 C C . TYR A 1 242 ? 8.955 4.342 1.297 1.00 90.38 242 TYR A C 1
ATOM 2014 O O . TYR A 1 242 ? 8.386 5.364 0.922 1.00 90.38 242 TYR A O 1
ATOM 2022 N N . SER A 1 243 ? 9.435 3.432 0.451 1.00 91.75 243 SER A N 1
ATOM 2023 C CA . SER A 1 243 ? 9.276 3.483 -0.999 1.00 91.75 243 SER A CA 1
ATOM 2024 C C . SER A 1 243 ? 8.894 2.096 -1.468 1.00 91.75 243 SER A C 1
ATOM 2026 O O . SER A 1 243 ? 9.613 1.122 -1.225 1.00 91.75 243 SER A O 1
ATOM 2028 N N . HIS A 1 244 ? 7.778 2.008 -2.175 1.00 90.94 244 HIS A N 1
ATOM 2029 C CA . HIS A 1 244 ? 7.143 0.738 -2.499 1.00 90.94 244 HIS A CA 1
ATOM 2030 C C . HIS A 1 244 ? 7.166 0.492 -3.986 1.00 90.94 244 HIS A C 1
ATOM 2032 O O . HIS A 1 244 ? 6.598 1.258 -4.763 1.00 90.94 244 HIS A O 1
ATOM 2038 N N . TYR A 1 245 ? 7.789 -0.615 -4.385 1.00 90.75 245 TYR A N 1
ATOM 2039 C CA . TYR A 1 245 ? 7.579 -1.141 -5.724 1.00 90.75 245 TYR A CA 1
ATOM 2040 C C . TYR A 1 245 ? 6.114 -1.580 -5.815 1.00 90.75 245 TYR A C 1
ATOM 2042 O O . TYR A 1 245 ? 5.766 -2.650 -5.329 1.00 90.75 245 TYR A O 1
ATOM 2050 N N . HIS A 1 246 ? 5.252 -0.729 -6.372 1.00 92.94 246 HIS A N 1
ATOM 2051 C CA . HIS A 1 246 ? 3.810 -0.958 -6.334 1.00 92.94 246 HIS A CA 1
ATOM 2052 C C . HIS A 1 246 ? 3.377 -1.875 -7.467 1.00 92.94 246 HIS A C 1
ATOM 2054 O O . HIS A 1 246 ? 2.839 -2.952 -7.230 1.00 92.94 246 HIS A O 1
ATOM 2060 N N . LEU A 1 247 ? 3.678 -1.481 -8.710 1.00 93.56 247 LEU A N 1
ATOM 2061 C CA . LEU A 1 247 ? 3.344 -2.261 -9.901 1.00 93.56 247 LEU A CA 1
ATOM 2062 C C . LEU A 1 247 ? 4.509 -2.304 -10.885 1.00 93.56 247 LEU A C 1
ATOM 2064 O O . LEU A 1 247 ? 5.192 -1.309 -11.125 1.00 93.56 247 LEU A O 1
ATOM 2068 N N . GLY A 1 248 ? 4.696 -3.470 -11.494 1.00 92.25 248 GLY A N 1
ATOM 2069 C CA . GLY A 1 248 ? 5.676 -3.718 -12.541 1.00 92.25 248 GLY A CA 1
ATOM 2070 C C . GLY A 1 248 ? 5.015 -4.106 -13.848 1.00 92.25 248 GLY A C 1
ATOM 2071 O O . GLY A 1 248 ? 4.063 -4.883 -13.848 1.00 92.25 248 GLY A O 1
ATOM 2072 N N . ALA A 1 249 ? 5.554 -3.614 -14.957 1.00 93.00 249 ALA A N 1
ATOM 2073 C CA . ALA A 1 249 ? 5.055 -3.914 -16.289 1.00 93.00 249 ALA A CA 1
ATOM 2074 C C . ALA A 1 249 ? 6.210 -4.126 -17.276 1.00 93.00 249 ALA A C 1
ATOM 2076 O O . ALA A 1 249 ? 7.234 -3.444 -17.203 1.00 93.00 249 ALA A O 1
ATOM 2077 N N . SER A 1 250 ? 6.061 -5.065 -18.209 1.00 90.81 250 SER A N 1
ATOM 2078 C CA . SER A 1 250 ? 7.023 -5.284 -19.291 1.00 90.81 250 SER A CA 1
ATOM 2079 C C . SER A 1 250 ? 6.397 -5.916 -20.530 1.00 90.81 250 SER A C 1
ATOM 2081 O O . SER A 1 250 ? 5.538 -6.801 -20.437 1.00 90.81 250 SER A O 1
ATOM 2083 N N . LYS A 1 251 ? 6.910 -5.508 -21.693 1.00 91.19 251 LYS A N 1
ATOM 2084 C CA . LYS A 1 251 ? 6.584 -6.109 -22.986 1.00 91.19 251 LYS A CA 1
ATOM 2085 C C . LYS A 1 251 ? 7.192 -7.505 -23.113 1.00 91.19 251 LYS A C 1
ATOM 2087 O O . LYS A 1 251 ? 8.366 -7.722 -22.808 1.00 91.19 251 LYS A O 1
ATOM 2092 N N . THR A 1 252 ? 6.406 -8.447 -23.617 1.00 86.69 252 THR A N 1
ATOM 2093 C CA . THR A 1 252 ? 6.749 -9.870 -23.761 1.00 86.69 252 THR A CA 1
ATOM 2094 C C . THR A 1 252 ? 7.914 -10.068 -24.723 1.00 86.69 252 THR A C 1
ATOM 2096 O O . THR A 1 252 ? 8.838 -10.823 -24.423 1.00 86.69 252 THR A O 1
ATOM 2099 N N . ASN A 1 253 ? 7.936 -9.310 -25.822 1.00 86.00 253 ASN A N 1
ATOM 2100 C CA . ASN A 1 253 ? 8.963 -9.414 -26.864 1.00 86.00 253 ASN A CA 1
ATOM 2101 C C . ASN A 1 253 ? 10.376 -9.023 -26.390 1.00 86.00 253 ASN A C 1
ATOM 2103 O O . ASN A 1 253 ? 11.348 -9.268 -27.096 1.00 86.00 253 ASN A O 1
ATOM 2107 N N . TYR A 1 254 ? 10.511 -8.445 -25.190 1.00 81.38 254 TYR A N 1
ATOM 2108 C CA . TYR A 1 254 ? 11.790 -7.989 -24.637 1.00 81.38 254 TYR A CA 1
ATOM 2109 C C . TYR A 1 254 ? 12.226 -8.769 -23.387 1.00 81.38 254 TYR A C 1
ATOM 2111 O O . TYR A 1 254 ? 13.240 -8.435 -22.770 1.00 81.38 254 TYR A O 1
ATOM 2119 N N . LEU A 1 255 ? 11.517 -9.845 -23.015 1.00 74.50 255 LEU A N 1
ATOM 2120 C CA . LEU A 1 255 ? 11.857 -10.656 -21.837 1.00 74.50 255 LEU A CA 1
ATOM 2121 C C . LEU A 1 255 ? 13.234 -11.331 -21.952 1.00 74.50 255 LEU A C 1
ATOM 2123 O O . LEU A 1 255 ? 13.932 -11.492 -20.948 1.00 74.50 255 LEU A O 1
ATOM 2127 N N . GLU A 1 256 ? 13.677 -11.666 -23.166 1.00 68.38 256 GLU A N 1
ATOM 2128 C CA . GLU A 1 256 ? 14.991 -12.277 -23.424 1.00 68.38 256 GLU A CA 1
ATOM 2129 C C . GLU A 1 256 ? 16.175 -11.352 -23.096 1.00 68.38 256 GLU A C 1
ATOM 2131 O O . GLU A 1 256 ? 17.296 -11.808 -22.809 1.00 68.38 256 GLU A O 1
ATOM 2136 N N . LEU A 1 257 ? 15.930 -10.038 -23.038 1.00 65.06 257 LEU A N 1
ATOM 2137 C CA . LEU A 1 257 ? 16.909 -9.078 -22.532 1.00 65.06 257 LEU A CA 1
ATOM 2138 C C . LEU A 1 257 ? 17.202 -9.306 -21.038 1.00 65.06 257 LEU A C 1
ATOM 2140 O O . LEU A 1 257 ? 18.211 -8.803 -20.543 1.00 65.06 257 LEU A O 1
ATOM 2144 N N . LYS A 1 258 ? 16.400 -10.140 -20.346 1.00 58.25 258 LYS A N 1
ATOM 2145 C CA . LYS A 1 258 ? 16.485 -10.459 -18.907 1.00 58.25 258 LYS A CA 1
ATOM 2146 C C . LYS A 1 258 ? 16.563 -9.191 -18.063 1.00 58.25 258 LYS A C 1
ATOM 2148 O O . LYS A 1 258 ? 17.300 -9.111 -17.079 1.00 58.25 258 LYS A O 1
ATOM 2153 N N . PHE A 1 259 ? 15.823 -8.181 -18.502 1.00 60.78 259 PHE A N 1
ATOM 2154 C CA . PHE A 1 259 ? 15.719 -6.913 -17.821 1.00 60.78 259 PHE A CA 1
ATOM 2155 C C . PHE A 1 259 ? 14.754 -7.079 -16.650 1.00 60.78 259 PHE A C 1
ATOM 2157 O O . PHE A 1 259 ? 13.557 -7.277 -16.840 1.00 60.78 259 PHE A O 1
ATOM 2164 N N . GLU A 1 260 ? 15.270 -7.012 -15.425 1.00 55.78 260 GLU A N 1
ATOM 2165 C CA . GLU A 1 260 ? 14.392 -6.754 -14.292 1.00 55.78 260 GLU A CA 1
ATOM 2166 C C . GLU A 1 260 ? 13.949 -5.298 -14.383 1.00 55.78 260 GLU A C 1
ATOM 2168 O O . GLU A 1 260 ? 14.790 -4.403 -14.301 1.00 55.78 260 GLU A O 1
ATOM 2173 N N . SER A 1 261 ? 12.641 -5.048 -14.465 1.00 53.19 261 SER A N 1
ATOM 2174 C CA . SER A 1 261 ? 12.082 -3.692 -14.369 1.00 53.19 261 SER A CA 1
ATOM 2175 C C . SER A 1 261 ? 12.664 -2.935 -13.170 1.00 53.19 261 SER A C 1
ATOM 2177 O O . SER A 1 261 ? 13.020 -1.763 -13.288 1.00 53.19 261 SER A O 1
ATOM 2179 N N . SER A 1 262 ? 12.924 -3.660 -12.070 1.00 52.31 262 SER A N 1
ATOM 2180 C CA . SER A 1 262 ? 13.618 -3.228 -10.845 1.00 52.31 262 SER A CA 1
ATOM 2181 C C . SER A 1 262 ? 14.937 -2.459 -11.067 1.00 52.31 262 SER A C 1
ATOM 2183 O O . SER A 1 262 ? 15.344 -1.704 -10.182 1.00 52.31 262 SER A O 1
ATOM 2185 N N . ILE A 1 263 ? 15.594 -2.614 -12.223 1.00 57.97 263 ILE A N 1
ATOM 2186 C CA . ILE A 1 263 ? 16.849 -1.947 -12.597 1.00 57.97 263 ILE A CA 1
ATOM 2187 C C . ILE A 1 263 ? 16.665 -0.436 -12.777 1.00 57.97 263 ILE A C 1
ATOM 2189 O O . ILE A 1 263 ? 17.551 0.312 -12.362 1.00 57.97 263 ILE A O 1
ATOM 2193 N N . CYS A 1 264 ? 15.537 0.035 -13.325 1.00 57.75 264 CYS A N 1
ATOM 2194 C CA . CYS A 1 264 ? 15.323 1.479 -13.478 1.00 57.75 264 CYS A CA 1
ATOM 2195 C C . CYS A 1 264 ? 15.198 2.186 -12.131 1.00 57.75 264 CYS A C 1
ATOM 2197 O O . CYS A 1 264 ? 15.837 3.216 -11.927 1.00 57.75 264 CYS A O 1
ATOM 2199 N N . TRP A 1 265 ? 14.490 1.583 -11.172 1.00 51.84 265 TRP A N 1
ATOM 2200 C CA . TRP A 1 265 ? 14.387 2.127 -9.813 1.00 51.84 265 TRP A CA 1
ATOM 2201 C C . TRP A 1 265 ? 15.751 2.246 -9.131 1.00 51.84 265 TRP A C 1
ATOM 2203 O O . TRP A 1 265 ? 16.077 3.276 -8.553 1.00 51.84 265 TRP A O 1
ATOM 2213 N N . ARG A 1 266 ? 16.599 1.223 -9.291 1.00 57.75 266 ARG A N 1
ATOM 2214 C CA . ARG A 1 266 ? 17.956 1.175 -8.716 1.00 57.75 266 ARG A CA 1
ATOM 2215 C C . ARG A 1 266 ? 18.942 2.163 -9.356 1.00 57.75 266 ARG A C 1
ATOM 2217 O O . ARG A 1 266 ? 20.033 2.338 -8.817 1.00 57.75 266 ARG A O 1
ATOM 2224 N N . ASN A 1 267 ? 18.624 2.726 -10.523 1.00 54.06 267 ASN A N 1
ATOM 2225 C CA . ASN A 1 267 ? 19.499 3.655 -11.243 1.00 54.06 267 ASN A CA 1
ATOM 2226 C C . ASN A 1 267 ? 19.030 5.112 -11.157 1.00 54.06 267 ASN A C 1
ATOM 2228 O O . ASN A 1 267 ? 19.872 5.996 -11.263 1.00 54.06 267 ASN A O 1
ATOM 2232 N N . LEU A 1 268 ? 17.726 5.354 -10.983 1.00 52.34 268 LEU A N 1
ATOM 2233 C CA . LEU A 1 268 ? 17.144 6.700 -11.014 1.00 52.34 268 LEU A CA 1
ATOM 2234 C C . LEU A 1 268 ? 16.934 7.323 -9.634 1.00 52.34 268 LEU A C 1
ATOM 2236 O O . LEU A 1 268 ? 16.987 8.544 -9.520 1.00 52.34 268 LEU A O 1
ATOM 2240 N N . PHE A 1 269 ? 16.748 6.514 -8.589 1.00 50.44 269 PHE A N 1
ATOM 2241 C CA . PHE A 1 269 ? 16.592 7.018 -7.227 1.00 50.44 269 PHE A CA 1
ATOM 2242 C C . PHE A 1 269 ? 17.865 6.746 -6.414 1.00 50.44 269 PHE A C 1
ATOM 2244 O O . PHE A 1 269 ? 18.106 5.597 -6.027 1.00 50.44 269 PHE A O 1
ATOM 2251 N N . PRO A 1 270 ? 18.725 7.762 -6.183 1.00 39.84 270 PRO A N 1
ATOM 2252 C CA . PRO A 1 270 ? 19.846 7.633 -5.260 1.00 39.84 270 PRO A CA 1
ATOM 2253 C C . PRO A 1 270 ? 19.339 7.424 -3.823 1.00 39.84 270 PRO A C 1
ATOM 2255 O O . PRO A 1 270 ? 18.206 7.802 -3.514 1.00 39.84 270 PRO A O 1
ATOM 2258 N N . PRO A 1 271 ? 20.169 6.842 -2.940 1.00 37.69 271 PRO A N 1
ATOM 2259 C CA . PRO A 1 271 ? 19.795 6.585 -1.560 1.00 37.69 271 PRO A CA 1
ATOM 2260 C C . PRO A 1 271 ? 19.387 7.880 -0.855 1.00 37.69 271 PRO A C 1
ATOM 2262 O O . PRO A 1 271 ? 20.188 8.804 -0.708 1.00 37.69 271 PRO A O 1
ATOM 2265 N N . LYS A 1 272 ? 18.116 7.960 -0.459 1.00 39.88 272 LYS A N 1
ATOM 2266 C CA . LYS A 1 272 ? 17.608 8.948 0.491 1.00 39.88 272 LYS A CA 1
ATOM 2267 C C . LYS A 1 272 ? 16.636 8.246 1.430 1.00 39.88 272 LYS A C 1
ATOM 2269 O O . LYS A 1 272 ? 15.650 7.688 0.968 1.00 39.88 272 LYS A O 1
ATOM 2274 N N . THR A 1 273 ? 17.000 8.249 2.716 1.00 36.06 273 THR A N 1
ATOM 2275 C CA . THR A 1 273 ? 16.207 8.024 3.949 1.00 36.06 273 THR A CA 1
ATOM 2276 C C . THR A 1 273 ? 15.237 6.844 4.019 1.00 36.06 273 THR A C 1
ATOM 2278 O O . THR A 1 273 ? 14.456 6.779 4.963 1.00 36.06 273 THR A O 1
ATOM 2281 N N . CYS A 1 274 ? 15.260 5.915 3.065 1.00 40.34 274 CYS A N 1
ATOM 2282 C CA . CYS A 1 274 ? 14.070 5.131 2.792 1.00 40.34 274 CYS A CA 1
ATOM 2283 C C . CYS A 1 274 ? 14.293 3.615 2.773 1.00 40.34 274 CYS A C 1
ATOM 2285 O O . CYS A 1 274 ? 15.283 3.137 2.228 1.00 40.34 274 CYS A O 1
ATOM 2287 N N . LYS A 1 275 ? 13.369 2.827 3.334 1.00 44.66 275 LYS A N 1
ATOM 2288 C CA . LYS A 1 275 ? 13.382 1.364 3.181 1.00 44.66 275 LYS A CA 1
ATOM 2289 C C . LYS A 1 275 ? 12.475 0.953 2.026 1.00 44.66 275 LYS A C 1
ATOM 2291 O O . LYS A 1 275 ? 11.303 1.321 1.971 1.00 44.66 275 LYS A O 1
ATOM 2296 N N . ARG A 1 276 ? 13.026 0.166 1.103 1.00 51.31 276 ARG A N 1
ATOM 2297 C CA . ARG A 1 276 ? 12.263 -0.484 0.031 1.00 51.31 276 ARG A CA 1
ATOM 2298 C C . ARG A 1 276 ? 11.427 -1.609 0.623 1.00 51.31 276 ARG A C 1
ATOM 2300 O O . ARG A 1 276 ? 11.966 -2.320 1.456 1.00 51.31 276 ARG A O 1
ATOM 2307 N N . ILE A 1 277 ? 10.204 -1.834 0.162 1.00 49.38 277 ILE A N 1
ATOM 2308 C CA . ILE A 1 277 ? 9.497 -3.102 0.388 1.00 49.38 277 ILE A CA 1
ATOM 2309 C C . ILE A 1 277 ? 9.041 -3.644 -0.969 1.00 49.38 277 ILE A C 1
ATOM 2311 O O . ILE A 1 277 ? 8.529 -2.898 -1.807 1.00 49.38 277 ILE A O 1
ATOM 2315 N N . HIS A 1 278 ? 9.311 -4.929 -1.194 1.00 43.97 278 HIS A N 1
ATOM 2316 C CA . HIS A 1 278 ? 8.708 -5.762 -2.235 1.00 43.97 2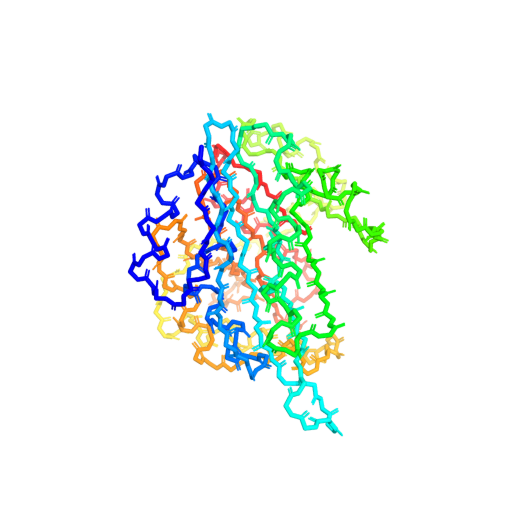78 HIS A CA 1
ATOM 2317 C C . HIS A 1 278 ? 7.772 -6.768 -1.579 1.00 43.97 278 HIS A C 1
ATOM 2319 O O . HIS A 1 278 ? 8.236 -7.428 -0.614 1.00 43.97 278 HIS A O 1
#

InterPro domains:
  IPR003447 FemABX peptidyl transferase [PS51191] (1-278)
  IPR016181 Acyl-CoA N-acyltransferase [SSF55729] (144-257)
  IPR050644 Peptidoglycan Glycine Bridge Synthesis [PTHR36174] (11-266)

Solvent-accessible surface area (backbone atoms only — not comparable to full-atom values): 15515 Å² total; per-residue (Å²): 122,76,46,80,46,80,45,69,50,62,70,62,50,58,57,54,55,70,76,49,91,82,60,54,48,53,72,36,60,69,56,28,43,57,38,11,61,74,65,69,30,46,51,36,27,45,38,38,39,44,98,54,28,37,38,48,28,47,31,22,42,25,72,41,85,97,48,84,86,31,27,33,33,32,31,31,84,67,50,17,29,60,44,78,46,78,52,74,81,54,49,66,59,52,50,51,54,49,52,51,51,30,59,77,63,39,40,80,48,78,47,75,33,53,29,89,86,73,52,37,53,74,68,43,58,83,80,45,90,82,82,90,88,76,90,70,52,71,46,74,22,72,51,56,67,67,60,54,57,66,72,46,52,71,67,56,54,51,30,54,52,48,34,56,76,64,60,47,45,62,49,79,49,66,94,44,70,69,52,50,51,56,45,49,54,25,31,52,51,36,38,62,75,66,65,54,61,74,85,77,64,73,59,71,65,55,56,64,56,60,45,47,69,56,100,56,27,41,40,45,42,36,33,31,32,42,94,93,36,80,47,28,26,31,38,33,42,39,28,76,48,37,33,33,68,71,48,72,20,36,41,76,94,52,52,87,62,51,67,58,53,70,54,38,57,72,71,73,56,74,57,63,70,22,40,34,44,83

Sequence (278 aa):
MSCFKIIDQASLWNVLLKTFINIDCYYSYEYGKLFANKENGELFAAYFEDNTTKIFYPFIKRKVAYEEETYDIVTPYGYGGPLVEGSDISILEFYRLFCEYCSLNNIIAETIRFHPLYKNNKIFEKVMDIEYIRQTTSVDLTVSLEEIRQNYSSMNKRNIKKAKMNNVSCFIGENNLDNIHKFIQMYKETMDRNKAASYYYFDENYFIEQVKDTSISKTYLLFAQFNHEIIAGIMVIVGKEYSHYHLGASKTNYLELKFESSICWRNLFPPKTCKRIH